Protein AF-0000000082424851 (afdb_homodimer)

Secondary structure (DSSP, 8-state):
-------------HHHHHHHHHHHHHSEEEHHHHHHHHHHTT----HHHHHHHHHHHHHTTSEEEEEEEETTEEEEEEEE---HHHHHHHHHHHHHHHHHHHHHHHHHHH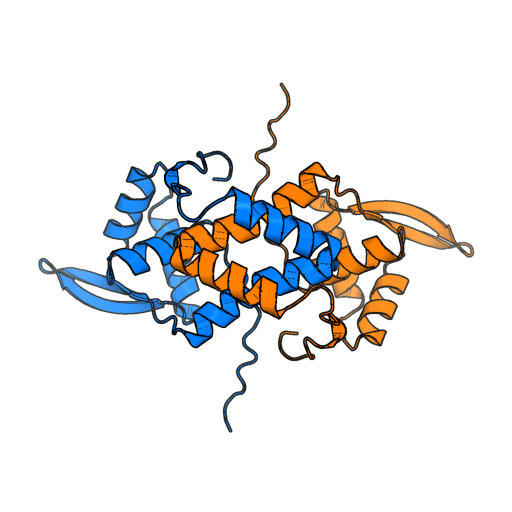HHHHHHH-TT--GGGS-GGG-/-------------HHHHHHHHHHHHHSEEEHHHHHHHHHHTT----HHHHHHHHHHHHHTTSEEEEEEEETTEEEEEEEE---HHHHHHHHHHHHHHHHHHHHHHHHHHHHHHHHHHTTT--GGGS-GGG-

Sequence (262 aa):
MVSTEKRRLLTIGPLEADIIGILGRLKEATANEIWNELNKAGRKTAYTTILTVLSRLYTRGLVAKRQKAMNNAKQYVYKLTITDEMKYDLIRQHIYIIGRMFGSEGLNIMAKLLLDYGPTYNYDDLGDEYMMVSTEKRRLLTIGPLEADIIGILGRLKEATANEIWNELNKAGRKTAYTTILTVLSRLYTRGLVAKRQKAMNNAKQYVYKLTITDEMKYDLIRQHIYIIGRMFGSEGLNIMAKLLLDYGPTYNYDDLGDEYM

Radius of gyration: 20.23 Å; Cα contacts (8 Å, |Δi|>4): 310; chains: 2; bounding box: 37×67×55 Å

Structure (mmCIF, N/CA/C/O backbone):
data_AF-0000000082424851-model_v1
#
loop_
_entity.id
_entity.type
_entity.pdbx_description
1 polymer 'CopY family transcriptional regulator'
#
loop_
_atom_site.group_PDB
_atom_site.id
_atom_site.type_symbol
_atom_site.label_atom_id
_atom_site.label_alt_id
_atom_site.label_comp_id
_atom_site.label_asym_id
_atom_site.label_entity_id
_atom_site.label_seq_id
_atom_site.pdbx_PDB_ins_code
_atom_site.Cartn_x
_atom_site.Cartn_y
_atom_site.Cartn_z
_atom_site.occupancy
_atom_site.B_iso_or_equiv
_atom_site.auth_seq_id
_atom_site.auth_comp_id
_atom_site.auth_asym_id
_atom_site.auth_atom_id
_atom_site.pdbx_PDB_model_num
ATOM 1 N N . MET A 1 1 ? -8.602 -8.164 26.719 1 22.94 1 MET A N 1
ATOM 2 C CA . MET A 1 1 ? -8.953 -8.695 25.406 1 22.94 1 MET A CA 1
ATOM 3 C C . MET A 1 1 ? -8.438 -7.789 24.297 1 22.94 1 MET A C 1
ATOM 5 O O . MET A 1 1 ? -8.969 -6.699 24.078 1 22.94 1 MET A O 1
ATOM 9 N N . VAL A 1 2 ? -7.141 -7.602 24.359 1 27.75 2 VAL A N 1
ATOM 10 C CA . VAL A 1 2 ? -6.391 -6.684 23.5 1 27.75 2 VAL A CA 1
ATOM 11 C C . VAL A 1 2 ? -6.832 -6.859 22.047 1 27.75 2 VAL A C 1
ATOM 13 O O . VAL A 1 2 ? -6.781 -7.965 21.5 1 27.75 2 VAL A O 1
ATOM 16 N N . SER A 1 3 ? -7.863 -6.352 21.656 1 29.58 3 SER A N 1
ATOM 17 C CA . SER A 1 3 ? -8.375 -6.422 20.281 1 29.58 3 SER A CA 1
ATOM 18 C C . SER A 1 3 ? -7.238 -6.449 19.266 1 29.58 3 SER A C 1
ATOM 20 O O . SER A 1 3 ? -6.387 -5.555 19.266 1 29.58 3 SER A O 1
ATOM 22 N N . THR A 1 4 ? -6.566 -7.602 19.391 1 33.94 4 THR A N 1
ATOM 23 C CA . THR A 1 4 ? -5.523 -7.848 18.406 1 33.94 4 THR A CA 1
ATOM 24 C C . THR A 1 4 ? -5.949 -7.324 17.031 1 33.94 4 THR A C 1
ATOM 26 O O . THR A 1 4 ? -6.73 -7.973 16.328 1 33.94 4 THR A O 1
ATOM 29 N N . GLU A 1 5 ? -6.43 -6.129 17.078 1 33.97 5 GLU A N 1
ATOM 30 C CA . GLU A 1 5 ? -6.816 -5.461 15.828 1 33.97 5 GLU A CA 1
ATOM 31 C C . GLU A 1 5 ? -5.844 -5.797 14.703 1 33.97 5 GLU A C 1
ATOM 33 O O . GLU A 1 5 ? -4.637 -5.598 14.836 1 33.97 5 GLU A O 1
ATOM 38 N N . LYS A 1 6 ? -6.141 -6.93 14.188 1 40 6 LYS A N 1
ATOM 39 C CA . LYS A 1 6 ? -5.438 -7.418 13.008 1 40 6 LYS A CA 1
ATOM 40 C C . LYS A 1 6 ? -4.992 -6.262 12.117 1 40 6 LYS A C 1
ATOM 42 O O . LYS A 1 6 ? -5.824 -5.496 11.625 1 40 6 LYS A O 1
ATOM 47 N N . ARG A 1 7 ? -3.975 -5.637 12.523 1 44.09 7 ARG A N 1
ATOM 48 C CA . ARG A 1 7 ? -3.475 -4.48 11.781 1 44.09 7 ARG A CA 1
ATOM 49 C C . ARG A 1 7 ? -3.447 -4.762 10.281 1 44.09 7 ARG A C 1
ATOM 51 O O . ARG A 1 7 ? -2.762 -5.684 9.828 1 44.09 7 ARG A O 1
ATOM 58 N N . ARG A 1 8 ? -4.695 -4.816 9.656 1 51.91 8 ARG A N 1
ATOM 59 C CA . ARG A 1 8 ? -4.824 -4.934 8.211 1 51.91 8 ARG A CA 1
ATOM 60 C C . ARG A 1 8 ? -3.727 -4.152 7.496 1 51.91 8 ARG A C 1
ATOM 62 O O . ARG A 1 8 ? -3.379 -3.043 7.902 1 51.91 8 ARG A O 1
ATOM 69 N N . LEU A 1 9 ? -2.922 -4.883 6.785 1 58.91 9 LEU A N 1
ATOM 70 C CA . LEU A 1 9 ? -1.905 -4.262 5.941 1 58.91 9 LEU A CA 1
ATOM 71 C C . LEU A 1 9 ? -2.453 -3.014 5.258 1 58.91 9 LEU A C 1
ATOM 73 O O . LEU A 1 9 ? -3.498 -3.064 4.605 1 58.91 9 LEU A O 1
ATOM 77 N N . LEU A 1 10 ? -2.068 -1.943 5.809 1 65.06 10 LEU A N 1
ATOM 78 C CA . LEU A 1 10 ? -2.51 -0.683 5.223 1 65.06 10 LEU A CA 1
ATOM 79 C C . LEU A 1 10 ? -1.761 -0.394 3.924 1 65.06 10 LEU A C 1
ATOM 81 O O . LEU A 1 10 ? -0.532 -0.482 3.881 1 65.06 10 LEU A O 1
ATOM 85 N N . THR A 1 11 ? -2.557 -0.494 2.898 1 78.25 11 THR A N 1
ATOM 86 C CA . THR A 1 11 ? -1.976 -0.039 1.64 1 78.25 11 THR A CA 1
ATOM 87 C C . THR A 1 11 ? -2.055 1.48 1.525 1 78.25 11 THR A C 1
ATOM 89 O O . THR A 1 11 ? -3.146 2.053 1.534 1 78.25 11 THR A O 1
ATOM 92 N N . ILE A 1 12 ? -0.918 2.129 1.556 1 89.19 12 ILE A N 1
ATOM 93 C CA . ILE A 1 12 ? -0.825 3.582 1.487 1 89.19 12 ILE A CA 1
ATOM 94 C C . ILE A 1 12 ? -0.498 4.012 0.059 1 89.19 12 ILE A C 1
ATOM 96 O O . ILE A 1 12 ? 0.503 3.574 -0.514 1 89.19 12 ILE A O 1
ATOM 100 N N . GLY A 1 13 ? -1.376 4.84 -0.502 1 89.38 13 GLY A N 1
ATOM 101 C CA . GLY A 1 13 ? -1.124 5.359 -1.837 1 89.38 13 GLY A CA 1
ATOM 102 C C . GLY A 1 13 ? -0.268 6.613 -1.837 1 89.38 13 GLY A C 1
ATOM 103 O O . GLY A 1 13 ? 0.047 7.156 -0.776 1 89.38 13 GLY A O 1
ATOM 104 N N . PRO A 1 14 ? 0.098 7.105 -3 1 89.38 14 PRO A N 1
ATOM 105 C CA . PRO A 1 14 ? 1.018 8.234 -3.119 1 89.38 14 PRO A CA 1
ATOM 106 C C . PRO A 1 14 ? 0.474 9.508 -2.469 1 89.38 14 PRO A C 1
ATOM 108 O O . PRO A 1 14 ? 1.203 10.203 -1.757 1 89.38 14 PRO A O 1
ATOM 111 N N . LEU A 1 15 ? -0.757 9.781 -2.67 1 92.19 15 LEU A N 1
ATOM 112 C CA . LEU A 1 15 ? -1.339 10.992 -2.109 1 92.19 15 LEU A CA 1
ATOM 113 C C . LEU A 1 15 ? -1.424 10.906 -0.59 1 92.19 15 LEU A C 1
ATOM 115 O O . LEU A 1 15 ? -1.144 11.883 0.11 1 92.19 15 LEU A O 1
ATOM 119 N N . GLU A 1 16 ? -1.87 9.719 -0.109 1 94.81 16 GLU A N 1
ATOM 120 C CA . GLU A 1 16 ? -1.867 9.5 1.335 1 94.81 16 GLU A CA 1
ATOM 121 C C . GLU A 1 16 ? -0.469 9.695 1.918 1 94.81 16 GLU A C 1
ATOM 123 O O . GLU A 1 16 ? -0.309 10.312 2.973 1 94.81 16 GLU A O 1
ATOM 128 N N . ALA A 1 17 ? 0.484 9.156 1.175 1 94.56 17 ALA A N 1
ATOM 129 C CA . ALA A 1 17 ? 1.871 9.281 1.617 1 94.56 17 ALA A CA 1
ATOM 130 C C . ALA A 1 17 ? 2.305 10.742 1.674 1 94.56 17 ALA A C 1
ATOM 132 O O . ALA A 1 17 ? 2.959 11.164 2.631 1 94.56 17 ALA A O 1
ATOM 133 N N . ASP A 1 18 ? 1.913 11.5 0.694 1 94.81 18 ASP A N 1
ATOM 134 C CA . ASP A 1 18 ? 2.232 12.922 0.655 1 94.81 18 ASP A CA 1
ATOM 135 C C . ASP A 1 18 ? 1.609 13.656 1.841 1 94.81 18 ASP A C 1
ATOM 137 O O . ASP A 1 18 ? 2.264 14.484 2.477 1 94.81 18 ASP A O 1
ATOM 141 N N . ILE A 1 19 ? 0.427 13.312 2.072 1 97.06 19 ILE A N 1
ATOM 142 C CA . ILE A 1 19 ? -0.297 13.984 3.145 1 97.06 19 ILE A CA 1
ATOM 143 C C . ILE A 1 19 ? 0.321 13.617 4.492 1 97.06 19 ILE A C 1
ATOM 145 O O . ILE A 1 19 ? 0.484 14.477 5.359 1 97.06 19 ILE A O 1
ATOM 149 N N . ILE A 1 20 ? 0.692 12.438 4.652 1 97.25 20 ILE A N 1
ATOM 150 C CA . ILE A 1 20 ? 1.361 11.992 5.871 1 97.25 20 ILE A CA 1
ATOM 151 C C . ILE A 1 20 ? 2.688 12.734 6.027 1 97.25 20 ILE A C 1
ATOM 153 O O . ILE A 1 20 ? 3.002 13.227 7.113 1 97.25 20 ILE A O 1
ATOM 157 N N . GLY A 1 21 ? 3.414 12.844 4.965 1 96.94 21 GLY A N 1
ATOM 158 C CA . GLY A 1 21 ? 4.668 13.578 5.012 1 96.94 21 GLY A CA 1
ATOM 159 C C . GLY A 1 21 ? 4.496 15.039 5.387 1 96.94 21 GLY A C 1
ATOM 160 O O . GLY A 1 21 ? 5.254 15.57 6.199 1 96.94 21 GLY A O 1
ATOM 161 N N . ILE A 1 22 ? 3.521 15.633 4.82 1 97.5 22 ILE A N 1
ATOM 162 C CA . ILE A 1 22 ? 3.248 17.047 5.086 1 97.5 22 ILE A CA 1
ATOM 163 C C . ILE A 1 22 ? 2.873 17.219 6.555 1 97.5 22 ILE A C 1
ATOM 165 O O . ILE A 1 22 ? 3.387 18.125 7.223 1 97.5 22 ILE A O 1
ATOM 169 N N . LEU A 1 23 ? 1.994 16.391 7.055 1 98.12 23 LEU A N 1
ATOM 170 C CA . LEU A 1 23 ? 1.577 16.484 8.445 1 98.12 23 LEU A CA 1
ATOM 171 C C . LEU A 1 23 ? 2.748 16.203 9.383 1 98.12 23 LEU A C 1
ATOM 173 O O . LEU A 1 23 ? 2.826 16.781 10.477 1 98.12 23 LEU A O 1
ATOM 177 N N . GLY A 1 24 ? 3.604 15.312 8.953 1 96.75 24 GLY A N 1
ATOM 178 C CA . GLY A 1 24 ? 4.805 15.062 9.734 1 96.75 24 GLY A CA 1
ATOM 179 C C . GLY A 1 24 ? 5.691 16.281 9.875 1 96.75 24 GLY A C 1
ATOM 180 O O . GLY A 1 24 ? 6.258 16.531 10.938 1 96.75 24 GLY A O 1
ATOM 181 N N . ARG A 1 25 ? 5.77 17.078 8.844 1 95.62 25 ARG A N 1
ATOM 182 C CA . ARG A 1 25 ? 6.621 18.266 8.812 1 95.62 25 ARG A CA 1
ATOM 183 C C . ARG A 1 25 ? 5.949 19.438 9.523 1 95.62 25 ARG A C 1
ATOM 185 O O . ARG A 1 25 ? 6.594 20.141 10.305 1 95.62 25 ARG A O 1
ATOM 192 N N . LEU A 1 26 ? 4.621 19.547 9.375 1 96.56 26 LEU A N 1
ATOM 193 C CA . LEU A 1 26 ? 3.902 20.703 9.898 1 96.56 26 LEU A CA 1
ATOM 194 C C . LEU A 1 26 ? 3.375 20.422 11.297 1 96.56 26 LEU A C 1
ATOM 196 O O . LEU A 1 26 ? 2.971 21.344 12.008 1 96.56 26 LEU A O 1
ATOM 200 N N . LYS A 1 27 ? 3.35 19.203 11.719 1 95.88 27 LYS A N 1
ATOM 201 C CA . LYS A 1 27 ? 2.838 18.766 13.008 1 95.88 27 LYS A CA 1
ATOM 202 C C . LYS A 1 27 ? 1.314 18.812 13.039 1 95.88 27 LYS A C 1
ATOM 204 O O . LYS A 1 27 ? 0.664 17.812 13.375 1 95.88 27 LYS A O 1
ATOM 209 N N . GLU A 1 28 ? 0.713 19.922 12.711 1 96.38 28 GLU A N 1
ATOM 210 C CA . GLU A 1 28 ? -0.725 20.109 12.531 1 96.38 28 GLU A CA 1
ATOM 211 C C . GLU A 1 28 ? -1.021 21.031 11.352 1 96.38 28 GLU A C 1
ATOM 213 O O . GLU A 1 28 ? -0.267 21.969 11.078 1 96.38 28 GLU A O 1
ATOM 218 N N . ALA A 1 29 ? -2.115 20.719 10.68 1 97.38 29 ALA A N 1
ATOM 219 C CA . ALA A 1 29 ? -2.439 21.516 9.508 1 97.38 29 ALA A CA 1
ATOM 220 C C . ALA A 1 29 ? -3.918 21.391 9.148 1 97.38 29 ALA A C 1
ATOM 222 O O . ALA A 1 29 ? -4.543 20.359 9.406 1 97.38 29 ALA A O 1
ATOM 223 N N . THR A 1 30 ? -4.438 22.438 8.555 1 96.62 30 THR A N 1
ATOM 224 C CA . THR A 1 30 ? -5.773 22.391 7.969 1 96.62 30 THR A CA 1
ATOM 225 C C . THR A 1 30 ? -5.734 21.766 6.578 1 96.62 30 THR A C 1
ATOM 227 O O . THR A 1 30 ? -4.66 21.609 5.992 1 96.62 30 THR A O 1
ATOM 230 N N . ALA A 1 31 ? -6.945 21.375 6.117 1 96.75 31 ALA A N 1
ATOM 231 C CA . ALA A 1 31 ? -7.031 20.859 4.754 1 96.75 31 ALA A CA 1
ATOM 232 C C . ALA A 1 31 ? -6.477 21.859 3.748 1 96.75 31 ALA A C 1
ATOM 234 O O 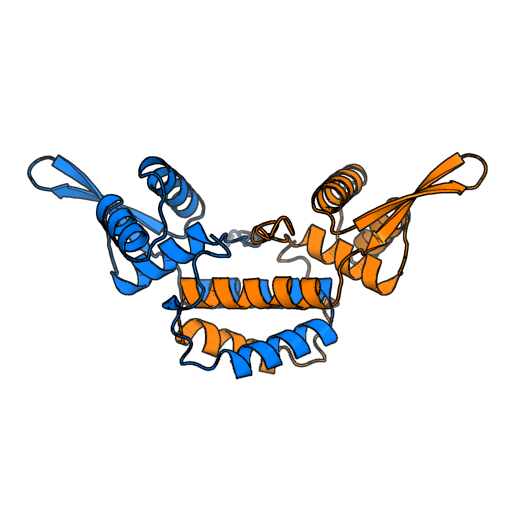. ALA A 1 31 ? -5.801 21.469 2.787 1 96.75 31 ALA A O 1
ATOM 235 N N . ASN A 1 32 ? -6.652 23.125 3.992 1 95.75 32 ASN A N 1
ATOM 236 C CA . ASN A 1 32 ? -6.18 24.188 3.096 1 95.75 32 ASN A CA 1
ATOM 237 C C . ASN A 1 32 ? -4.656 24.266 3.086 1 95.75 32 ASN A C 1
ATOM 239 O O . ASN A 1 32 ? -4.047 24.453 2.031 1 95.75 32 ASN A O 1
ATOM 243 N N . GLU A 1 33 ? -4.105 24.188 4.227 1 96.56 33 GLU A N 1
ATOM 244 C CA . GLU A 1 33 ? -2.65 24.203 4.32 1 96.56 33 GLU A CA 1
ATOM 245 C C . GLU A 1 33 ? -2.031 23.016 3.596 1 96.56 33 GLU A C 1
ATOM 247 O O . GLU A 1 33 ? -1.026 23.156 2.896 1 96.56 33 GLU A O 1
ATOM 252 N N . ILE A 1 34 ? -2.635 21.844 3.754 1 97.81 34 ILE A N 1
ATOM 253 C CA . ILE A 1 34 ? -2.158 20.625 3.094 1 97.81 34 ILE A CA 1
ATOM 254 C C . ILE A 1 34 ? -2.293 20.781 1.58 1 97.81 34 ILE A C 1
ATOM 256 O O . ILE A 1 34 ? -1.37 20.453 0.833 1 97.81 34 ILE A O 1
ATOM 260 N N . TRP A 1 35 ? -3.416 21.297 1.178 1 96.88 35 TRP A N 1
ATOM 261 C CA . TRP A 1 35 ? -3.693 21.531 -0.236 1 96.88 35 TRP A CA 1
ATOM 262 C C . TRP A 1 35 ? -2.67 22.484 -0.843 1 96.88 35 TRP A C 1
ATOM 264 O O . TRP A 1 35 ? -2.143 22.219 -1.928 1 96.88 35 TRP A O 1
ATOM 274 N N . ASN A 1 36 ? -2.365 23.562 -0.154 1 96.56 36 ASN A N 1
ATOM 275 C CA . ASN A 1 36 ? -1.383 24.547 -0.602 1 96.56 36 ASN A CA 1
ATOM 276 C C . ASN A 1 36 ? 0.007 23.922 -0.727 1 96.56 36 ASN A C 1
ATOM 278 O O . ASN A 1 36 ? 0.733 24.203 -1.681 1 96.56 36 ASN A O 1
ATOM 282 N N . GLU A 1 37 ? 0.413 23.156 0.285 1 96.38 37 GLU A N 1
ATOM 283 C CA . GLU A 1 37 ? 1.713 22.484 0.258 1 96.38 37 GLU A CA 1
ATOM 284 C C . GLU A 1 37 ? 1.832 21.562 -0.946 1 96.38 37 GLU A C 1
ATOM 286 O O . GLU A 1 37 ? 2.889 21.484 -1.577 1 96.38 37 GLU A O 1
ATOM 291 N N . LEU A 1 38 ? 0.77 20.797 -1.289 1 95.31 38 LEU A N 1
ATOM 292 C CA . LEU A 1 38 ? 0.761 19.875 -2.422 1 95.31 38 LEU A CA 1
ATOM 293 C C . LEU A 1 38 ? 0.874 20.641 -3.74 1 95.31 38 LEU A C 1
ATOM 295 O O . LEU A 1 38 ? 1.631 20.234 -4.629 1 95.31 38 LEU A O 1
ATOM 299 N N . ASN A 1 39 ? 0.176 21.734 -3.791 1 92.75 39 ASN A N 1
ATOM 300 C CA . ASN A 1 39 ? 0.194 22.547 -5.008 1 92.75 39 ASN A CA 1
ATOM 301 C C . ASN A 1 39 ? 1.562 23.188 -5.234 1 92.75 39 ASN A C 1
ATOM 303 O O . ASN A 1 39 ? 2.029 23.266 -6.371 1 92.75 39 ASN A O 1
ATOM 307 N N . LYS A 1 40 ? 2.137 23.688 -4.188 1 93.31 40 LYS A N 1
ATOM 308 C CA . LYS A 1 40 ? 3.471 24.266 -4.27 1 93.31 40 LYS A CA 1
ATOM 309 C C . LYS A 1 40 ? 4.488 23.25 -4.777 1 93.31 40 LYS A C 1
ATOM 311 O O . LYS A 1 40 ? 5.445 23.609 -5.465 1 93.31 40 LYS A O 1
ATOM 316 N N . ALA A 1 41 ? 4.219 22.047 -4.438 1 89.56 41 ALA A N 1
ATOM 317 C CA . ALA A 1 41 ? 5.121 20.969 -4.844 1 89.56 41 ALA A CA 1
ATOM 318 C C . ALA A 1 41 ? 4.785 20.469 -6.246 1 89.56 41 ALA A C 1
ATOM 320 O O . ALA A 1 41 ? 5.395 19.516 -6.734 1 89.56 41 ALA A O 1
ATOM 321 N N . GLY A 1 42 ? 3.766 21.047 -6.859 1 89.31 42 GLY A N 1
ATOM 322 C CA . GLY A 1 42 ? 3.408 20.688 -8.219 1 89.31 42 GLY A CA 1
ATOM 323 C C . GLY A 1 42 ? 2.42 19.547 -8.305 1 89.31 42 GLY A C 1
ATOM 324 O O . GLY A 1 42 ? 2.205 18.984 -9.375 1 89.31 42 GLY A O 1
ATOM 325 N N . ARG A 1 43 ? 1.887 19.141 -7.141 1 87.25 43 ARG A N 1
ATOM 326 C CA . ARG A 1 43 ? 0.858 18.094 -7.105 1 87.25 43 ARG A CA 1
ATOM 327 C C . ARG A 1 43 ? -0.538 18.719 -7.129 1 87.25 43 ARG A C 1
ATOM 329 O O . ARG A 1 43 ? -1.172 18.859 -6.082 1 87.25 43 ARG A O 1
ATOM 336 N N . LYS A 1 44 ? -1.024 18.875 -8.258 1 89.25 44 LYS A N 1
ATOM 337 C CA . LYS A 1 44 ? -2.334 19.5 -8.406 1 89.25 44 LYS A CA 1
ATOM 338 C C . LYS A 1 44 ? -3.453 18.547 -8.016 1 89.25 44 LYS A C 1
ATOM 340 O O . LYS A 1 44 ? -3.652 17.516 -8.672 1 89.25 44 LYS A O 1
ATOM 345 N N . THR A 1 45 ? -4.105 18.75 -6.992 1 92.5 45 THR A N 1
ATOM 346 C CA . THR A 1 45 ? -5.18 17.938 -6.445 1 92.5 45 THR A CA 1
ATOM 347 C C . THR A 1 45 ? -6.379 18.797 -6.062 1 92.5 45 THR A C 1
ATOM 349 O O . THR A 1 45 ? -6.215 19.891 -5.531 1 92.5 45 THR A O 1
ATOM 352 N N . ALA A 1 46 ? -7.48 18.344 -6.367 1 95.75 46 ALA A N 1
ATOM 353 C CA . ALA A 1 46 ? -8.688 19.047 -5.957 1 95.75 46 ALA A CA 1
ATOM 354 C C . ALA A 1 46 ? -8.789 19.125 -4.438 1 95.75 46 ALA A C 1
ATOM 356 O O . ALA A 1 46 ? -8.461 18.156 -3.74 1 95.75 46 ALA A O 1
ATOM 357 N N . TYR A 1 47 ? -9.273 20.234 -4.035 1 95 47 TYR A N 1
ATOM 358 C CA . TYR A 1 47 ? -9.445 20.422 -2.598 1 95 47 TYR A CA 1
ATOM 359 C C . TYR A 1 47 ? -10.344 19.328 -2.016 1 95 47 TYR A C 1
ATOM 361 O O . TYR A 1 47 ? -10.055 18.781 -0.945 1 95 47 TYR A O 1
ATOM 369 N N . THR A 1 48 ? -11.367 18.984 -2.625 1 95.69 48 THR A N 1
ATOM 370 C CA . THR A 1 48 ? -12.297 17.969 -2.16 1 95.69 48 THR A CA 1
ATOM 371 C C . THR A 1 48 ? -11.602 16.609 -2.053 1 95.69 48 THR A C 1
ATOM 373 O O . THR A 1 48 ? -11.938 15.797 -1.181 1 95.69 48 THR A O 1
ATOM 376 N N . THR A 1 49 ? -10.648 16.281 -2.906 1 95.5 49 THR A N 1
ATOM 377 C CA . THR A 1 49 ? -9.844 15.062 -2.859 1 95.5 49 THR A CA 1
ATOM 378 C C . THR A 1 49 ? -9.047 14.992 -1.558 1 95.5 49 THR A C 1
ATOM 380 O O . THR A 1 49 ? -8.945 13.922 -0.947 1 95.5 49 THR A O 1
ATOM 383 N N . ILE A 1 50 ? -8.523 16.172 -1.239 1 96.94 50 ILE A N 1
ATOM 384 C CA . ILE A 1 50 ? -7.766 16.234 0.003 1 96.94 50 ILE A CA 1
ATOM 385 C C . ILE A 1 50 ? -8.672 15.891 1.183 1 96.94 50 ILE A C 1
ATOM 387 O O . ILE A 1 50 ? -8.297 15.109 2.059 1 96.94 50 ILE A O 1
ATOM 391 N N . LEU A 1 51 ? -9.836 16.406 1.135 1 96.81 51 LEU A N 1
ATOM 392 C CA . LEU A 1 51 ? -10.789 16.141 2.209 1 96.81 51 LEU A CA 1
ATOM 393 C C . LEU A 1 51 ? -11.148 14.664 2.27 1 96.81 51 LEU A C 1
ATOM 395 O O . LEU A 1 51 ? -11.234 14.086 3.355 1 96.81 51 LEU A O 1
ATOM 399 N N . THR A 1 52 ? -11.328 14.133 1.19 1 96.88 52 THR A N 1
ATOM 400 C CA . THR A 1 52 ? -11.664 12.711 1.091 1 96.88 52 THR A CA 1
ATOM 401 C C . THR A 1 52 ? -10.531 11.852 1.631 1 96.88 52 THR A C 1
ATOM 403 O O . THR A 1 52 ? -10.773 10.883 2.354 1 96.88 52 THR A O 1
ATOM 406 N N . VAL A 1 53 ? -9.328 12.148 1.279 1 97.31 53 VAL A N 1
ATOM 407 C CA . VAL A 1 53 ? -8.172 11.367 1.712 1 97.31 53 VAL A CA 1
ATOM 408 C C . VAL A 1 53 ? -7.973 11.539 3.217 1 97.31 53 VAL A C 1
ATOM 410 O O . VAL A 1 53 ? -7.66 10.57 3.918 1 97.31 53 VAL A O 1
ATOM 413 N N . LEU A 1 54 ? -8.156 12.742 3.678 1 98 54 LEU A N 1
ATOM 414 C CA . LEU A 1 54 ? -8.055 12.984 5.113 1 98 54 LEU A CA 1
ATOM 415 C C . LEU A 1 54 ? -9.109 12.18 5.875 1 98 54 LEU A C 1
ATOM 417 O O . LEU A 1 54 ? -8.812 11.625 6.934 1 98 54 LEU A O 1
ATOM 421 N N . SER A 1 55 ? -10.258 12.195 5.395 1 97.5 55 SER A N 1
ATOM 422 C CA . SER A 1 55 ? -11.328 11.414 6.012 1 97.5 55 SER A CA 1
ATOM 423 C C . SER A 1 55 ? -10.977 9.93 6.043 1 97.5 55 SER A C 1
ATOM 425 O O . SER A 1 55 ? -11.25 9.242 7.035 1 97.5 55 SER A O 1
ATOM 427 N N . ARG A 1 56 ? -10.414 9.43 4.996 1 96.62 56 ARG A N 1
ATOM 428 C CA . ARG A 1 56 ? -9.992 8.031 4.938 1 96.62 56 ARG A CA 1
ATOM 429 C C . ARG A 1 56 ? -8.883 7.758 5.945 1 96.62 56 ARG A C 1
ATOM 431 O O . ARG A 1 56 ? -8.898 6.734 6.637 1 96.62 56 ARG A O 1
ATOM 438 N N . LEU A 1 57 ? -7.961 8.602 6.02 1 97.31 57 LEU A N 1
ATOM 439 C CA . LEU A 1 57 ? -6.863 8.438 6.969 1 97.31 57 LEU A CA 1
ATOM 440 C C . LEU A 1 57 ? -7.379 8.477 8.406 1 97.31 57 LEU A C 1
ATOM 442 O O . LEU A 1 57 ? -6.902 7.727 9.258 1 97.31 57 LEU A O 1
ATOM 446 N N . TYR A 1 58 ? -8.32 9.398 8.609 1 97.31 58 TYR A N 1
ATOM 447 C CA . TYR A 1 58 ? -8.953 9.484 9.922 1 97.31 58 TYR A CA 1
ATOM 448 C C . TYR A 1 58 ? -9.672 8.188 10.273 1 97.31 58 TYR A C 1
ATOM 450 O O . TYR A 1 58 ? -9.523 7.664 11.383 1 97.31 58 TYR A O 1
ATOM 458 N N . THR A 1 59 ? -10.414 7.645 9.359 1 95.88 59 THR A N 1
ATOM 459 C CA . THR A 1 59 ? -11.141 6.398 9.562 1 95.88 59 THR A CA 1
ATOM 460 C C . THR A 1 59 ? -10.18 5.246 9.844 1 95.88 59 THR A C 1
ATOM 462 O O . THR A 1 59 ? -10.492 4.34 10.617 1 95.88 59 THR A O 1
ATOM 465 N N . ARG A 1 60 ? -8.984 5.336 9.266 1 93.69 60 ARG A N 1
ATOM 466 C CA . ARG A 1 60 ? -7.992 4.281 9.43 1 93.69 60 ARG A CA 1
ATOM 467 C C . ARG A 1 60 ? -7.16 4.504 10.688 1 93.69 60 ARG A C 1
ATOM 469 O O . ARG A 1 60 ? -6.277 3.701 11.008 1 93.69 60 ARG A O 1
ATOM 476 N N . GLY A 1 61 ? -7.371 5.586 11.32 1 95 61 GLY A N 1
ATOM 477 C CA . GLY A 1 61 ? -6.699 5.859 12.578 1 95 61 GLY A CA 1
ATOM 478 C C . GLY A 1 61 ? -5.301 6.422 12.406 1 95 61 GLY A C 1
ATOM 479 O O . GLY A 1 61 ? -4.484 6.375 13.328 1 95 61 GLY A O 1
ATOM 480 N N . LEU A 1 62 ? -4.977 6.973 11.273 1 96.94 62 LEU A N 1
ATOM 481 C CA . LEU A 1 62 ? -3.631 7.465 11 1 96.94 62 LEU A CA 1
ATOM 482 C C . LEU A 1 62 ? -3.535 8.961 11.25 1 96.94 62 LEU A C 1
ATOM 484 O O . LEU A 1 62 ? -2.436 9.516 11.352 1 96.94 62 LEU A O 1
ATOM 488 N N . VAL A 1 63 ? -4.766 9.648 11.273 1 97.75 63 VAL A N 1
ATOM 489 C CA . VAL A 1 63 ? -4.816 11.07 11.578 1 97.75 63 VAL A CA 1
ATOM 490 C C . VAL A 1 63 ? -5.949 11.344 12.57 1 97.75 63 VAL A C 1
ATOM 492 O O . VAL A 1 63 ? -6.941 10.617 12.602 1 97.75 63 VAL A O 1
ATOM 495 N N . ALA A 1 64 ? -5.734 12.312 13.391 1 98.06 64 ALA A N 1
ATOM 496 C CA . ALA A 1 64 ? -6.781 12.875 14.242 1 98.06 64 ALA A CA 1
ATOM 497 C C . ALA A 1 64 ? -7.223 14.25 13.734 1 98.06 64 ALA A C 1
ATOM 499 O O . ALA A 1 64 ? -6.492 14.906 12.984 1 98.06 64 ALA A O 1
ATOM 500 N N . LYS A 1 65 ? -8.43 14.586 14.031 1 96.25 65 LYS A N 1
ATOM 501 C CA . LYS A 1 65 ? -8.922 15.914 13.68 1 96.25 65 LYS A CA 1
ATOM 502 C C . LYS A 1 65 ? -9.602 16.578 14.867 1 96.25 65 LYS A C 1
ATOM 504 O O . LYS A 1 65 ? -10.234 15.906 15.695 1 96.25 65 LYS A O 1
ATOM 509 N N . ARG A 1 66 ? -9.445 17.812 15.031 1 94.69 66 ARG A N 1
ATOM 510 C CA . ARG A 1 66 ? -10.109 18.641 16.047 1 94.69 66 ARG A CA 1
ATOM 511 C C . ARG A 1 66 ? -10.617 19.938 15.438 1 94.69 66 ARG A C 1
ATOM 513 O O . ARG A 1 66 ? -10.047 20.438 14.469 1 94.69 66 ARG A O 1
ATOM 520 N N . GLN A 1 67 ? -11.734 20.328 16 1 92.44 67 GLN A N 1
ATOM 521 C CA . GLN A 1 67 ? -12.289 21.609 15.562 1 92.44 67 GLN A CA 1
ATOM 522 C C . GLN A 1 67 ? -11.547 22.781 16.203 1 92.44 67 GLN A C 1
ATOM 524 O O . GLN A 1 67 ? -11.25 22.75 17.406 1 92.44 67 GLN A O 1
ATOM 529 N N . LYS A 1 68 ? -11.141 23.641 15.375 1 83.94 68 LYS A N 1
ATOM 530 C CA . LYS A 1 68 ? -10.5 24.844 15.883 1 83.94 68 LYS A CA 1
ATOM 531 C C . LYS A 1 68 ? -11.234 26.094 15.422 1 83.94 68 LYS A C 1
ATOM 533 O O . LYS A 1 68 ? -11.617 26.203 14.25 1 83.94 68 LYS A O 1
ATOM 538 N N . ALA A 1 69 ? -11.57 26.875 16.375 1 80.06 69 ALA A N 1
ATOM 539 C CA . ALA A 1 69 ? -12.211 28.141 16.047 1 80.06 69 ALA A CA 1
ATOM 540 C C . ALA A 1 69 ? -11.211 29.094 15.398 1 80.06 69 ALA A C 1
ATOM 542 O O . ALA A 1 69 ? -10.133 29.344 15.945 1 80.06 69 ALA A O 1
ATOM 543 N N . MET A 1 70 ? -11.43 29.25 14.156 1 69.81 70 MET A N 1
ATOM 544 C CA . MET A 1 70 ? -10.586 30.234 13.484 1 69.81 70 MET A CA 1
ATOM 545 C C . MET A 1 70 ? -11.43 31.312 12.836 1 69.81 70 MET A C 1
ATOM 547 O O . MET A 1 70 ? -12.32 31.031 12.031 1 69.81 70 MET A O 1
ATOM 551 N N . ASN A 1 71 ? -10.922 32.531 12.938 1 68.62 71 ASN A N 1
ATOM 552 C CA . ASN A 1 71 ? -11.547 33.719 12.391 1 68.62 71 ASN A CA 1
ATOM 553 C C . ASN A 1 71 ? -13.07 33.594 12.383 1 68.62 71 ASN A C 1
ATOM 555 O O . ASN A 1 71 ? -13.711 33.906 11.367 1 68.62 71 ASN A O 1
ATOM 559 N N . ASN A 1 72 ? -13.531 33.125 13.391 1 70.69 72 ASN A N 1
ATOM 560 C CA . ASN A 1 72 ? -14.977 33.062 13.57 1 70.69 72 ASN A CA 1
ATOM 561 C C . ASN A 1 72 ? -15.578 31.875 12.797 1 70.69 72 ASN A C 1
ATOM 563 O O . ASN A 1 72 ? -16.766 31.891 12.477 1 70.69 72 ASN A O 1
ATOM 567 N N . ALA A 1 73 ? -14.789 31.25 12.25 1 77.62 73 ALA A N 1
ATOM 568 C CA . ALA A 1 73 ? -15.25 30.031 11.594 1 77.62 73 ALA A CA 1
ATOM 569 C C . ALA A 1 73 ? -14.578 28.797 12.203 1 77.62 73 ALA A C 1
ATOM 571 O O . ALA A 1 73 ? -13.523 28.906 12.828 1 77.62 73 ALA A O 1
ATOM 572 N N . LYS A 1 74 ? -15.328 27.812 12.188 1 85 74 LYS A N 1
ATOM 573 C CA . LYS A 1 74 ? -14.805 26.531 12.664 1 85 74 LYS A CA 1
ATOM 574 C C . LYS A 1 74 ? -14.109 25.766 11.547 1 85 74 LYS A C 1
ATOM 576 O O . LYS A 1 74 ? -14.617 25.688 10.43 1 85 74 LYS A O 1
ATOM 581 N N . GLN A 1 75 ? -12.875 25.516 11.789 1 89.25 75 GLN A N 1
ATOM 582 C CA . GLN A 1 75 ? -12.125 24.703 10.836 1 89.25 75 GLN A CA 1
ATOM 583 C C . GLN A 1 75 ? -11.531 23.469 11.508 1 89.25 75 GLN A C 1
ATOM 585 O O . GLN A 1 75 ? -11.32 23.469 12.727 1 89.25 75 GLN A O 1
ATOM 590 N N . TYR A 1 76 ? -11.352 22.453 10.711 1 94.5 76 TYR A N 1
ATOM 591 C CA . TYR A 1 76 ? -10.711 21.25 11.242 1 94.5 76 TYR A CA 1
ATOM 592 C C . TYR A 1 76 ? -9.195 21.328 11.086 1 94.5 76 TYR A C 1
ATOM 594 O O . TYR A 1 76 ? -8.695 21.797 10.062 1 94.5 76 TYR A O 1
ATOM 602 N N . VAL A 1 77 ? -8.547 20.969 12.133 1 96.69 77 VAL A N 1
ATOM 603 C CA . VAL A 1 77 ? -7.094 20.812 12.133 1 96.69 77 VAL A CA 1
ATOM 604 C C . VAL A 1 77 ? -6.723 19.344 12.297 1 96.69 77 VAL A C 1
ATOM 606 O O . VAL A 1 77 ? -7.32 18.625 13.109 1 96.69 77 VAL A O 1
ATOM 609 N N . TYR A 1 78 ? -5.746 18.891 11.531 1 98.19 78 TYR A N 1
ATOM 610 C CA . TYR A 1 78 ? -5.363 17.484 11.484 1 98.19 78 TYR A CA 1
ATOM 611 C C . TYR A 1 78 ? -3.955 17.281 12.031 1 98.19 78 TYR A C 1
ATOM 613 O O . TYR A 1 78 ? -3.078 18.125 11.82 1 98.19 78 TYR A O 1
ATOM 621 N N . LYS A 1 79 ? -3.721 16.188 12.648 1 98.19 79 LYS A N 1
ATOM 622 C CA . LYS A 1 79 ? -2.4 15.789 13.117 1 98.19 79 LYS A CA 1
ATOM 623 C C . LYS A 1 79 ? -2.207 14.281 12.977 1 98.19 79 LYS A C 1
ATOM 625 O O . LYS A 1 79 ? -3.176 13.516 13.023 1 98.19 79 LYS A O 1
ATOM 630 N N . LEU A 1 80 ? -0.988 13.867 12.859 1 97.81 80 LEU A N 1
ATOM 631 C CA . LEU A 1 80 ? -0.702 12.445 12.742 1 97.81 80 LEU A CA 1
ATOM 632 C C . LEU A 1 80 ? -0.938 11.734 14.07 1 97.81 80 LEU A C 1
ATOM 634 O O . LEU A 1 80 ? -0.667 12.289 15.133 1 97.81 80 LEU A O 1
ATOM 638 N N . THR A 1 81 ? -1.374 10.516 13.953 1 97.5 81 THR A N 1
ATOM 639 C CA . THR A 1 81 ? -1.486 9.656 15.125 1 97.5 81 THR A CA 1
ATOM 640 C C . THR A 1 81 ? -0.628 8.406 14.961 1 97.5 81 THR A C 1
ATOM 642 O O . THR A 1 81 ? -0.782 7.434 15.711 1 97.5 81 THR A O 1
ATOM 645 N N . ILE A 1 82 ? 0.25 8.43 14.055 1 96.69 82 ILE A N 1
ATOM 646 C CA . ILE A 1 82 ? 1.139 7.305 13.781 1 96.69 82 ILE A CA 1
ATOM 647 C C . ILE A 1 82 ? 2.223 7.23 14.859 1 96.69 82 ILE A C 1
ATOM 649 O O . ILE A 1 82 ? 3.064 8.125 14.961 1 96.69 82 ILE A O 1
ATOM 653 N N . THR A 1 83 ? 2.256 6.219 15.57 1 95.5 83 THR A N 1
ATOM 654 C CA . THR A 1 83 ? 3.279 5.984 16.578 1 95.5 83 THR A CA 1
ATOM 655 C C . THR A 1 83 ? 4.551 5.426 15.945 1 95.5 83 THR A C 1
ATOM 657 O O . THR A 1 83 ? 4.547 5.055 14.773 1 95.5 83 THR A O 1
ATOM 660 N N . ASP A 1 84 ? 5.582 5.352 16.719 1 94.56 84 ASP A N 1
ATOM 661 C CA . ASP A 1 84 ? 6.816 4.754 16.219 1 94.56 84 ASP A CA 1
ATOM 662 C C . ASP A 1 84 ? 6.605 3.295 15.836 1 94.56 84 ASP A C 1
ATOM 664 O O . ASP A 1 84 ? 7.125 2.836 14.812 1 94.56 84 ASP A O 1
ATOM 668 N N . GLU A 1 85 ? 5.848 2.609 16.625 1 93.56 85 GLU A N 1
ATOM 669 C CA . GLU A 1 85 ? 5.547 1.211 16.344 1 93.56 85 GLU A CA 1
ATOM 670 C C . GLU A 1 85 ? 4.793 1.073 15.016 1 93.56 85 GLU A C 1
ATOM 672 O O . GLU A 1 85 ? 5.094 0.189 14.211 1 93.56 85 GLU A O 1
ATOM 677 N N . MET A 1 86 ? 3.834 1.967 14.781 1 92.62 86 MET A N 1
ATOM 678 C CA . MET A 1 86 ? 3.055 1.948 13.547 1 92.62 86 MET A CA 1
ATOM 679 C C . MET A 1 86 ? 3.934 2.275 12.344 1 92.62 86 MET A C 1
ATOM 681 O O . MET A 1 86 ? 3.768 1.693 11.273 1 92.62 86 MET A O 1
ATOM 685 N N . LYS A 1 87 ? 4.754 3.23 12.562 1 95.06 87 LYS A N 1
ATOM 686 C CA . LYS A 1 87 ? 5.707 3.602 11.523 1 95.06 87 LYS A CA 1
ATOM 687 C C . LYS A 1 8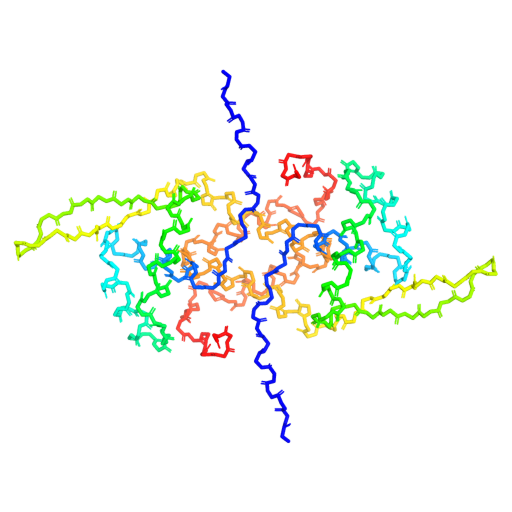7 ? 6.547 2.402 11.086 1 95.06 87 LYS A C 1
ATOM 689 O O . LYS A 1 87 ? 6.688 2.135 9.891 1 95.06 87 LYS A O 1
ATOM 694 N N . TYR A 1 88 ? 7.086 1.673 12.07 1 92.88 88 TYR A N 1
ATOM 695 C CA . TYR A 1 88 ? 7.883 0.483 11.789 1 92.88 88 TYR A CA 1
ATOM 696 C C . TYR A 1 88 ? 7.051 -0.566 11.055 1 92.88 88 TYR A C 1
ATOM 698 O O . TYR A 1 88 ? 7.523 -1.186 10.102 1 92.88 88 TYR A O 1
ATOM 706 N N . ASP A 1 89 ? 5.824 -0.662 11.469 1 90.62 89 ASP A N 1
ATOM 707 C CA . ASP A 1 89 ? 4.941 -1.656 10.859 1 90.62 89 ASP A CA 1
ATOM 708 C C . ASP A 1 89 ? 4.629 -1.301 9.406 1 90.62 89 ASP A C 1
ATOM 710 O O . ASP A 1 89 ? 4.594 -2.178 8.547 1 90.62 89 ASP A O 1
ATOM 714 N N . LEU A 1 90 ? 4.355 -0.05 9.195 1 92.12 90 LEU A N 1
ATOM 715 C CA . LEU A 1 90 ? 4.059 0.415 7.84 1 92.12 90 LEU A CA 1
ATOM 716 C C . LEU A 1 90 ? 5.238 0.157 6.906 1 92.12 90 LEU A C 1
ATOM 718 O O . LEU A 1 90 ? 5.051 -0.286 5.773 1 92.12 90 LEU A O 1
ATOM 722 N N . ILE A 1 91 ? 6.402 0.428 7.41 1 93.12 91 ILE A N 1
ATOM 723 C CA . ILE A 1 91 ? 7.598 0.257 6.59 1 93.12 91 ILE A CA 1
ATOM 724 C C . ILE A 1 91 ? 7.863 -1.23 6.367 1 93.12 91 ILE A C 1
ATOM 726 O O . ILE A 1 91 ? 8.148 -1.655 5.246 1 93.12 91 ILE A O 1
ATOM 730 N N . ARG A 1 92 ? 7.734 -2.037 7.387 1 91.56 92 ARG A N 1
ATOM 731 C CA . ARG A 1 92 ? 7.938 -3.479 7.297 1 91.56 92 ARG A CA 1
ATOM 732 C C . ARG A 1 92 ? 7.004 -4.102 6.262 1 91.56 92 ARG A C 1
ATOM 734 O O . ARG A 1 92 ? 7.391 -5.02 5.539 1 91.56 92 ARG A O 1
ATOM 741 N N . GLN A 1 93 ? 5.84 -3.584 6.219 1 90.31 93 GLN A N 1
ATOM 742 C CA . GLN A 1 93 ? 4.855 -4.121 5.285 1 90.31 93 GLN A CA 1
ATOM 743 C C . GLN A 1 93 ? 5.328 -3.977 3.842 1 90.31 93 GLN A C 1
ATOM 745 O O . GLN A 1 93 ? 5.074 -4.848 3.01 1 90.31 93 GLN A O 1
ATOM 750 N N . HIS A 1 94 ? 5.965 -2.893 3.518 1 92.12 94 HIS A N 1
ATOM 751 C CA . HIS A 1 94 ? 6.484 -2.695 2.168 1 92.12 94 HIS A CA 1
ATOM 752 C C . HIS A 1 94 ? 7.57 -3.713 1.842 1 92.12 94 HIS A C 1
ATOM 754 O O . HIS A 1 94 ? 7.629 -4.227 0.723 1 92.12 94 HIS A O 1
ATOM 760 N N . ILE A 1 95 ? 8.367 -4.008 2.838 1 92.56 95 ILE A N 1
ATOM 761 C CA . ILE A 1 95 ? 9.43 -4.996 2.658 1 92.56 95 ILE A CA 1
ATOM 762 C C . ILE A 1 95 ? 8.812 -6.383 2.475 1 92.56 95 ILE A C 1
ATOM 764 O O . ILE A 1 95 ? 9.234 -7.141 1.598 1 92.56 95 ILE A O 1
ATOM 768 N N . TYR A 1 96 ? 7.762 -6.594 3.209 1 89.12 96 TYR A N 1
ATOM 769 C CA . TYR A 1 96 ? 7.074 -7.875 3.145 1 89.12 96 TYR A CA 1
ATOM 770 C C . TYR A 1 96 ? 6.441 -8.086 1.773 1 89.12 96 TYR A C 1
ATOM 772 O O . TYR A 1 96 ? 6.52 -9.18 1.209 1 89.12 96 TYR A O 1
ATOM 780 N N . ILE A 1 97 ? 5.891 -7.082 1.301 1 92.31 97 ILE A N 1
ATOM 781 C CA . ILE A 1 97 ? 5.207 -7.176 0.015 1 92.31 97 ILE A CA 1
ATOM 782 C C . ILE A 1 97 ? 6.223 -7.48 -1.086 1 92.31 97 ILE A C 1
ATOM 784 O O . ILE A 1 97 ? 5.98 -8.336 -1.941 1 92.31 97 ILE A O 1
ATOM 788 N N . ILE A 1 98 ? 7.375 -6.883 -1.035 1 94.19 98 ILE A N 1
ATOM 789 C CA . ILE A 1 98 ? 8.406 -7.117 -2.039 1 94.19 98 ILE A CA 1
ATOM 790 C C . ILE A 1 98 ? 8.938 -8.547 -1.914 1 94.19 98 ILE A C 1
ATOM 792 O O . ILE A 1 98 ? 9.156 -9.227 -2.92 1 94.19 98 ILE A O 1
ATOM 796 N N . GLY A 1 99 ? 9.148 -9.008 -0.718 1 92.81 99 GLY A N 1
ATOM 797 C CA . GLY A 1 99 ? 9.602 -10.367 -0.483 1 92.81 99 GLY A CA 1
ATOM 798 C C . GLY A 1 99 ? 8.625 -11.414 -0.991 1 92.81 99 GLY A C 1
ATOM 799 O O . GLY A 1 99 ? 9.039 -12.438 -1.538 1 92.81 99 GLY A O 1
ATOM 800 N N . ARG A 1 100 ? 7.406 -11.148 -0.868 1 91.38 100 ARG A N 1
ATOM 801 C CA . ARG A 1 100 ? 6.383 -12.086 -1.315 1 91.38 100 ARG A CA 1
ATOM 802 C C . ARG A 1 100 ? 6.312 -12.133 -2.838 1 91.38 100 ARG A C 1
ATOM 804 O O . ARG A 1 100 ? 6.09 -13.203 -3.42 1 91.38 100 ARG A O 1
ATOM 811 N N . MET A 1 101 ? 6.508 -11 -3.4 1 94.44 101 MET A N 1
ATOM 812 C CA . MET A 1 101 ? 6.402 -10.922 -4.855 1 94.44 101 MET A CA 1
ATOM 813 C C . MET A 1 101 ? 7.637 -11.516 -5.523 1 94.44 101 MET A C 1
ATOM 815 O O . MET A 1 101 ? 7.523 -12.25 -6.508 1 94.44 101 MET A O 1
ATOM 819 N N . PHE A 1 102 ? 8.859 -11.203 -4.926 1 95.19 102 PHE A N 1
ATOM 820 C CA . PHE A 1 102 ? 10.055 -11.422 -5.73 1 95.19 102 PHE A CA 1
ATOM 821 C C . PHE A 1 102 ? 11.125 -12.141 -4.914 1 95.19 102 PHE A C 1
ATOM 823 O O . PHE A 1 102 ? 12.258 -12.289 -5.375 1 95.19 102 PHE A O 1
ATOM 830 N N . GLY A 1 103 ? 10.82 -12.492 -3.674 1 91.44 103 GLY A N 1
ATOM 831 C CA . GLY A 1 103 ? 11.742 -13.258 -2.85 1 91.44 103 GLY A CA 1
ATOM 832 C C . GLY A 1 103 ? 13.016 -12.5 -2.523 1 91.44 103 GLY A C 1
ATOM 833 O O . GLY A 1 103 ? 12.992 -11.281 -2.359 1 91.44 103 GLY A O 1
ATOM 834 N N . SER A 1 104 ? 14.109 -13.25 -2.385 1 90.81 104 SER A N 1
ATOM 835 C CA . SER A 1 104 ? 15.391 -12.664 -2.01 1 90.81 104 SER A CA 1
ATOM 836 C C . SER A 1 104 ? 15.922 -11.75 -3.107 1 90.81 104 SER A C 1
ATOM 838 O O . SER A 1 104 ? 16.594 -10.758 -2.822 1 90.81 104 SER A O 1
ATOM 840 N N . GLU A 1 105 ? 15.617 -12.109 -4.281 1 91.81 105 GLU A N 1
ATOM 841 C CA . GLU A 1 105 ? 16.047 -11.258 -5.387 1 91.81 105 GLU A CA 1
ATOM 842 C C . GLU A 1 105 ? 15.438 -9.867 -5.293 1 91.81 105 GLU A C 1
ATOM 844 O O . GLU A 1 105 ? 16.125 -8.867 -5.488 1 91.81 105 GLU A O 1
ATOM 849 N N . GLY A 1 106 ? 14.148 -9.812 -5.047 1 94.38 106 GLY A N 1
ATOM 850 C CA . GLY A 1 106 ? 13.477 -8.531 -4.883 1 94.38 106 GLY A CA 1
ATOM 851 C C . GLY A 1 106 ? 14.039 -7.707 -3.738 1 94.38 106 GLY A C 1
ATOM 852 O O . GLY A 1 106 ? 14.227 -6.496 -3.873 1 94.38 106 GLY A O 1
ATOM 853 N N . LEU A 1 107 ? 14.297 -8.352 -2.621 1 93.69 107 LEU A N 1
ATOM 854 C CA . LEU A 1 107 ? 14.828 -7.66 -1.453 1 93.69 107 LEU A CA 1
ATOM 855 C C . LEU A 1 107 ? 16.234 -7.137 -1.721 1 93.69 107 LEU A C 1
ATOM 857 O O . LEU A 1 107 ? 16.609 -6.062 -1.244 1 93.69 107 LEU A O 1
ATOM 861 N N . ASN A 1 108 ? 17.016 -7.895 -2.502 1 92.06 108 ASN A N 1
ATOM 862 C CA . ASN A 1 108 ? 18.344 -7.43 -2.889 1 92.06 108 ASN A CA 1
ATOM 863 C C . ASN A 1 108 ? 18.266 -6.199 -3.785 1 92.06 108 ASN A C 1
ATOM 865 O O . ASN A 1 108 ? 19.062 -5.27 -3.643 1 92.06 108 ASN A O 1
ATOM 869 N N . ILE A 1 109 ? 17.328 -6.238 -4.699 1 93.38 109 ILE A N 1
ATOM 870 C CA . ILE A 1 109 ? 17.125 -5.082 -5.566 1 93.38 109 ILE A CA 1
ATOM 871 C C . ILE A 1 109 ? 16.719 -3.875 -4.727 1 93.38 109 ILE A C 1
ATOM 873 O O . ILE A 1 109 ? 17.219 -2.766 -4.93 1 93.38 109 ILE A O 1
ATOM 877 N N . MET A 1 110 ? 15.82 -4.078 -3.76 1 93.88 110 MET A N 1
ATOM 878 C CA . MET A 1 110 ? 15.375 -2.996 -2.885 1 93.88 110 MET A CA 1
ATOM 879 C C . MET A 1 110 ? 16.547 -2.402 -2.113 1 93.88 110 MET A C 1
ATOM 881 O O . MET A 1 110 ? 16.672 -1.181 -2.02 1 93.88 110 MET A O 1
ATOM 885 N N . ALA A 1 111 ? 17.375 -3.264 -1.582 1 91.56 111 ALA A N 1
ATOM 886 C CA . ALA A 1 111 ? 18.547 -2.818 -0.832 1 91.56 111 ALA A CA 1
ATOM 887 C C . ALA A 1 111 ? 19.469 -1.977 -1.707 1 91.56 111 ALA A C 1
ATOM 889 O O . ALA A 1 111 ? 19.969 -0.942 -1.269 1 91.56 111 ALA A O 1
ATOM 890 N N . LYS A 1 112 ? 19.625 -2.398 -2.908 1 91.25 112 LYS A N 1
ATOM 891 C CA . LYS A 1 112 ? 20.5 -1.674 -3.83 1 91.25 112 LYS A CA 1
ATOM 892 C C . LYS A 1 112 ? 19.906 -0.311 -4.184 1 91.25 112 LYS A C 1
ATOM 894 O O . LYS A 1 112 ? 20.625 0.69 -4.223 1 91.25 112 LYS A O 1
ATOM 899 N N . LEU A 1 113 ? 18.656 -0.34 -4.461 1 90.94 113 LEU A N 1
ATOM 900 C CA . LEU A 1 113 ? 17.984 0.91 -4.809 1 90.94 113 LEU A CA 1
ATOM 901 C C . LEU A 1 113 ? 18.016 1.884 -3.635 1 90.94 113 LEU A C 1
ATOM 903 O O . LEU A 1 113 ? 18.109 3.096 -3.832 1 90.94 113 LEU A O 1
ATOM 907 N N . LEU A 1 114 ? 17.828 1.326 -2.441 1 89.69 114 LEU A N 1
ATOM 908 C CA . LEU A 1 114 ? 17.844 2.156 -1.241 1 89.69 114 LEU A CA 1
ATOM 909 C C . LEU A 1 114 ? 19.203 2.803 -1.049 1 89.69 114 LEU A C 1
ATOM 911 O O . LEU A 1 114 ? 19.312 3.934 -0.571 1 89.69 114 LEU A O 1
ATOM 915 N N . LEU A 1 115 ? 20.25 2.055 -1.39 1 82.12 115 LEU A N 1
ATOM 916 C CA . LEU A 1 115 ? 21.609 2.574 -1.291 1 82.12 115 LEU A CA 1
ATOM 917 C C . LEU A 1 115 ? 21.844 3.684 -2.311 1 82.12 115 LEU A C 1
ATOM 919 O O . LEU A 1 115 ? 22.562 4.645 -2.037 1 82.12 115 LEU A O 1
ATOM 923 N N . ASP A 1 116 ? 21.219 3.496 -3.498 1 75.56 116 ASP A N 1
ATOM 924 C CA . ASP A 1 116 ? 21.344 4.516 -4.535 1 75.56 116 ASP A CA 1
ATOM 925 C C . ASP A 1 116 ? 20.531 5.762 -4.184 1 75.56 116 ASP A C 1
ATOM 927 O O . ASP A 1 116 ? 20.906 6.875 -4.57 1 75.56 116 ASP A O 1
ATOM 931 N N . TYR A 1 117 ? 19.359 5.57 -3.727 1 63.56 117 TYR A N 1
ATOM 932 C CA . TYR A 1 117 ? 18.484 6.688 -3.357 1 63.56 117 TYR A CA 1
ATOM 933 C C . TYR A 1 117 ? 19.047 7.438 -2.154 1 63.56 117 TYR A C 1
ATOM 935 O O . TYR A 1 117 ? 18.797 8.633 -1.988 1 63.56 117 TYR A O 1
ATOM 943 N N . GLY A 1 118 ? 20.219 7.102 -1.768 1 52.81 118 GLY A N 1
ATOM 944 C CA . GLY A 1 118 ? 20.922 7.766 -0.691 1 52.81 118 GLY A CA 1
ATOM 945 C C . GLY A 1 118 ? 20.031 8.609 0.191 1 52.81 118 GLY A C 1
ATOM 946 O O . GLY A 1 118 ? 18.875 8.859 -0.148 1 52.81 118 GLY A O 1
ATOM 947 N N . PRO A 1 119 ? 20.375 8.852 1.518 1 46.06 119 PRO A N 1
ATOM 948 C CA . PRO A 1 119 ? 19.703 9.797 2.414 1 46.06 119 PRO A CA 1
ATOM 949 C C . PRO A 1 119 ? 19.234 11.062 1.699 1 46.06 119 PRO A C 1
ATOM 951 O O . PRO A 1 119 ? 18.484 11.852 2.266 1 46.06 119 PRO A O 1
ATOM 954 N N . THR A 1 120 ? 19.969 11.438 0.695 1 42.38 120 THR A N 1
ATOM 955 C CA . THR A 1 120 ? 19.906 12.789 0.159 1 42.38 120 THR A CA 1
ATOM 956 C C . THR A 1 120 ? 18.766 12.914 -0.86 1 42.38 120 THR A C 1
ATOM 958 O O . THR A 1 120 ? 18.75 13.852 -1.658 1 42.38 120 THR A O 1
ATOM 961 N N . TYR A 1 121 ? 18.125 11.906 -1.085 1 43.62 121 TYR A N 1
ATOM 962 C CA . TYR A 1 121 ? 17.188 12.078 -2.188 1 43.62 121 TYR A CA 1
ATOM 963 C C . TYR A 1 121 ? 16.219 13.211 -1.903 1 43.62 121 TYR A C 1
ATOM 965 O O . TYR A 1 121 ? 15.617 13.273 -0.829 1 43.62 121 TYR A O 1
ATOM 973 N N . ASN A 1 122 ? 16.562 14.266 -2.525 1 43.69 122 ASN A N 1
ATOM 974 C CA . ASN A 1 122 ? 15.578 15.344 -2.602 1 43.69 122 ASN A CA 1
ATOM 975 C C . ASN A 1 122 ? 14.242 14.844 -3.137 1 43.69 122 ASN A C 1
ATOM 977 O O . ASN A 1 122 ? 14.156 14.367 -4.27 1 43.69 122 ASN A O 1
ATOM 981 N N . TYR A 1 1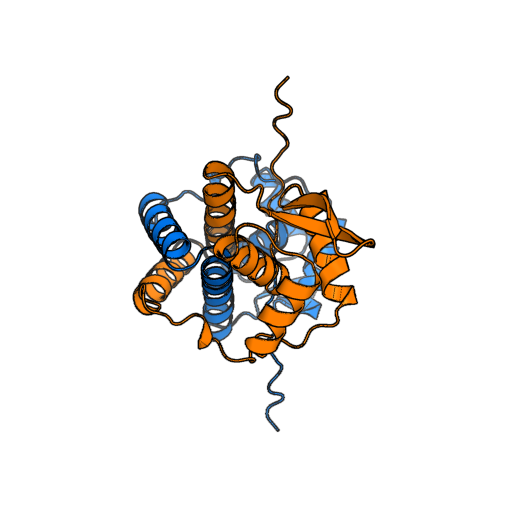23 ? 13.484 14.352 -2.295 1 44.28 123 TYR A N 1
ATOM 982 C CA . TYR A 1 123 ? 12.109 13.938 -2.576 1 44.28 123 TYR A CA 1
ATOM 983 C C . TYR A 1 123 ? 11.516 14.75 -3.719 1 44.28 123 TYR A C 1
ATOM 985 O O . TYR A 1 123 ? 10.57 14.312 -4.375 1 44.28 123 TYR A O 1
ATOM 993 N N . ASP A 1 124 ? 11.984 15.898 -3.865 1 44.38 124 ASP A N 1
ATOM 994 C CA . ASP A 1 124 ? 11.469 16.797 -4.898 1 44.38 124 ASP A CA 1
ATOM 995 C C . ASP A 1 124 ? 11.719 16.219 -6.293 1 44.38 124 ASP A C 1
ATOM 997 O O . ASP A 1 124 ? 11.148 16.703 -7.277 1 44.38 124 ASP A O 1
ATOM 1001 N N . ASP A 1 125 ? 12.68 15.5 -6.363 1 43.44 125 ASP A N 1
ATOM 1002 C CA . ASP A 1 125 ? 13.062 15.07 -7.707 1 43.44 125 ASP A CA 1
ATOM 1003 C C . ASP A 1 125 ? 12.078 14.031 -8.242 1 43.44 125 ASP A C 1
ATOM 1005 O O . ASP A 1 125 ? 12.258 13.516 -9.352 1 43.44 125 ASP A O 1
ATOM 1009 N N . LEU A 1 126 ? 11.469 13.344 -7.43 1 43.22 126 LEU A N 1
ATOM 1010 C CA . LEU A 1 126 ? 10.539 12.406 -8.062 1 43.22 126 LEU A CA 1
ATOM 1011 C C . LEU A 1 126 ? 9.523 13.148 -8.922 1 43.22 126 LEU A C 1
ATOM 1013 O O . LEU A 1 126 ? 8.742 13.961 -8.414 1 43.22 126 LEU A O 1
ATOM 1017 N N . GLY A 1 127 ? 10.039 13.766 -9.906 1 38.22 127 GLY A N 1
ATOM 1018 C CA . GLY A 1 127 ? 9.203 14.438 -10.891 1 38.22 127 GLY A CA 1
ATOM 1019 C C . GLY A 1 127 ? 7.789 13.891 -10.945 1 38.22 127 GLY A C 1
ATOM 1020 O O . GLY A 1 127 ? 7.492 12.859 -10.344 1 38.22 127 GLY A O 1
ATOM 1021 N N . ASP A 1 128 ? 6.82 14.773 -11.43 1 40.5 128 ASP A N 1
ATOM 1022 C CA . ASP A 1 128 ? 5.41 14.633 -11.773 1 40.5 128 ASP A CA 1
ATOM 1023 C C . ASP A 1 128 ? 5.121 13.258 -12.367 1 40.5 128 ASP A C 1
ATOM 1025 O O . ASP A 1 128 ? 3.986 12.969 -12.75 1 40.5 128 ASP A O 1
ATOM 1029 N N . GLU A 1 129 ? 6.137 12.68 -12.555 1 37.72 129 GLU A N 1
ATOM 1030 C CA . GLU A 1 129 ? 5.801 11.586 -13.469 1 37.72 129 GLU A CA 1
ATOM 1031 C C . GLU A 1 129 ? 4.867 10.586 -12.797 1 37.72 129 GLU A C 1
ATOM 1033 O O . GLU A 1 129 ? 4.207 9.797 -13.477 1 37.72 129 GLU A O 1
ATOM 1038 N N . TYR A 1 130 ? 5.188 10.211 -11.578 1 38.12 130 TYR A N 1
ATOM 1039 C CA . TYR A 1 130 ? 4.305 9.195 -11 1 38.12 130 TYR A CA 1
ATOM 1040 C C . TYR A 1 130 ? 3.051 9.836 -10.414 1 38.12 130 TYR A C 1
ATOM 1042 O O . TYR A 1 130 ? 2.348 9.219 -9.617 1 38.12 130 TYR A O 1
ATOM 1050 N N . MET A 1 131 ? 2.92 11.086 -10.445 1 32.84 131 MET A N 1
ATOM 1051 C CA . MET A 1 131 ? 1.632 11.695 -10.125 1 32.84 131 MET A CA 1
ATOM 1052 C C . MET A 1 131 ? 0.689 11.633 -11.328 1 32.84 131 MET A C 1
ATOM 1054 O O . MET A 1 131 ? 1.125 11.75 -12.469 1 32.84 131 MET A O 1
ATOM 1058 N N . MET B 1 1 ? 4.77 7.848 -30.594 1 23.02 1 MET B N 1
ATOM 1059 C CA . MET B 1 1 ? 4.012 8.461 -29.5 1 23.02 1 MET B CA 1
ATOM 1060 C C . MET B 1 1 ? 3.883 7.5 -28.328 1 23.02 1 MET B C 1
ATOM 1062 O O . MET B 1 1 ? 3.105 6.543 -28.375 1 23.02 1 MET B O 1
ATOM 1066 N N . VAL B 1 2 ? 5.059 7.008 -27.969 1 27.33 2 VAL B N 1
ATOM 1067 C CA . VAL B 1 2 ? 5.223 5.984 -26.953 1 27.33 2 VAL B CA 1
ATOM 1068 C C . VAL B 1 2 ? 4.355 6.328 -25.734 1 27.33 2 VAL B C 1
ATOM 1070 O O . VAL B 1 2 ? 4.484 7.41 -25.156 1 27.33 2 VAL B O 1
ATOM 1073 N N . SER B 1 3 ? 3.117 6.082 -25.828 1 30.08 3 SER B N 1
ATOM 1074 C CA . SER B 1 3 ? 2.176 6.348 -24.75 1 30.08 3 SER B CA 1
ATOM 1075 C C . SER B 1 3 ? 2.842 6.191 -23.375 1 30.08 3 SER B C 1
ATOM 1077 O O . SER B 1 3 ? 3.432 5.148 -23.094 1 30.08 3 SER B O 1
ATOM 1079 N N . THR B 1 4 ? 3.768 7.098 -23.188 1 32.5 4 THR B N 1
ATOM 1080 C CA . THR B 1 4 ? 4.371 7.141 -21.859 1 32.5 4 THR B CA 1
ATOM 1081 C C . THR B 1 4 ? 3.35 6.777 -20.797 1 32.5 4 THR B C 1
ATOM 1083 O O . THR B 1 4 ? 2.502 7.594 -20.422 1 32.5 4 THR B O 1
ATOM 1086 N N . GLU B 1 5 ? 2.67 5.672 -21.078 1 35.88 5 GLU B N 1
ATOM 1087 C CA . GLU B 1 5 ? 1.689 5.152 -20.141 1 35.88 5 GLU B CA 1
ATOM 1088 C C . GLU B 1 5 ? 2.133 5.391 -18.703 1 35.88 5 GLU B C 1
ATOM 1090 O O . GLU B 1 5 ? 3.223 4.973 -18.297 1 35.88 5 GLU B O 1
ATOM 1095 N N . LYS B 1 6 ? 1.888 6.57 -18.297 1 41.53 6 LYS B N 1
ATOM 1096 C CA . LYS B 1 6 ? 2.084 7.023 -16.922 1 41.53 6 LYS B CA 1
ATOM 1097 C C . LYS B 1 6 ? 1.94 5.867 -15.945 1 41.53 6 LYS B C 1
ATOM 1099 O O . LYS B 1 6 ? 0.884 5.234 -15.867 1 41.53 6 LYS B O 1
ATOM 1104 N N . ARG B 1 7 ? 2.947 5.168 -15.953 1 45.91 7 ARG B N 1
ATOM 1105 C CA . ARG B 1 7 ? 2.9 4.004 -15.078 1 45.91 7 ARG B CA 1
ATOM 1106 C C . ARG B 1 7 ? 2.354 4.379 -13.703 1 45.91 7 ARG B C 1
ATOM 1108 O O . ARG B 1 7 ? 2.924 5.227 -13.008 1 45.91 7 ARG B O 1
ATOM 1115 N N . ARG B 1 8 ? 1.061 4.539 -13.672 1 52.16 8 ARG B N 1
ATOM 1116 C CA . ARG B 1 8 ? 0.362 4.75 -12.406 1 52.16 8 ARG B CA 1
ATOM 1117 C C . ARG B 1 8 ? 0.924 3.848 -11.312 1 52.16 8 ARG B C 1
ATOM 1119 O O . ARG B 1 8 ? 1.239 2.682 -11.562 1 52.16 8 ARG B O 1
ATOM 1126 N N . LEU B 1 9 ? 1.425 4.434 -10.328 1 59.25 9 LEU B N 1
ATOM 1127 C CA . LEU B 1 9 ? 1.891 3.719 -9.141 1 59.25 9 LEU B CA 1
ATOM 1128 C C . LEU B 1 9 ? 0.93 2.596 -8.773 1 59.25 9 LEU B C 1
ATOM 1130 O O . LEU B 1 9 ? -0.271 2.826 -8.617 1 59.25 9 LEU B O 1
ATOM 1134 N N . LEU B 1 10 ? 1.348 1.481 -9.133 1 65.06 10 LEU B N 1
ATOM 1135 C CA . LEU B 1 10 ? 0.527 0.321 -8.805 1 65.06 10 LEU B CA 1
ATOM 1136 C C . LEU B 1 10 ? 0.653 -0.033 -7.324 1 65.06 10 LEU B C 1
ATOM 1138 O O . LEU B 1 10 ? 1.764 -0.117 -6.793 1 65.06 10 LEU B O 1
ATOM 1142 N N . THR B 1 11 ? -0.458 0.187 -6.703 1 78.12 11 THR B N 1
ATOM 1143 C CA . THR B 1 11 ? -0.491 -0.311 -5.332 1 78.12 11 THR B CA 1
ATOM 1144 C C . THR B 1 11 ? -0.801 -1.805 -5.309 1 78.12 11 THR B C 1
ATOM 1146 O O . THR B 1 11 ? -1.854 -2.234 -5.785 1 78.12 11 THR B O 1
ATOM 1149 N N . ILE B 1 12 ? 0.123 -2.613 -4.922 1 89.25 12 ILE B N 1
ATOM 1150 C CA . ILE B 1 12 ? -0.005 -4.066 -4.863 1 89.25 12 ILE B CA 1
ATOM 1151 C C . ILE B 1 12 ? -0.343 -4.496 -3.436 1 89.25 12 ILE B C 1
ATOM 1153 O O . ILE B 1 12 ? 0.385 -4.176 -2.494 1 89.25 12 ILE B O 1
ATOM 1157 N N . GLY B 1 13 ? -1.433 -5.172 -3.281 1 89.31 13 GLY B N 1
ATOM 1158 C CA . GLY B 1 13 ? -1.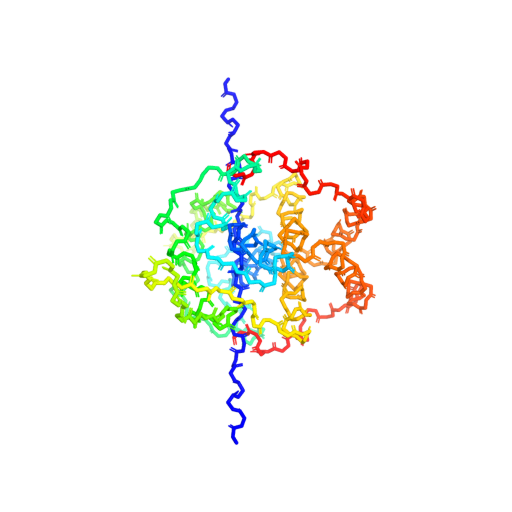814 -5.684 -1.974 1 89.31 13 GLY B CA 1
ATOM 1159 C C . GLY B 1 13 ? -1.196 -7.031 -1.654 1 89.31 13 GLY B C 1
ATOM 1160 O O . GLY B 1 13 ? -0.543 -7.637 -2.506 1 89.31 13 GLY B O 1
ATOM 1161 N N . PRO B 1 14 ? -1.43 -7.555 -0.468 1 89.31 14 PRO B N 1
ATOM 1162 C CA . PRO B 1 14 ? -0.787 -8.789 -0.013 1 89.31 14 PRO B CA 1
ATOM 1163 C C . PRO B 1 14 ? -1.168 -10 -0.862 1 89.31 14 PRO B C 1
ATOM 1165 O O . PRO B 1 14 ? -0.301 -10.797 -1.233 1 89.31 14 PRO B O 1
ATOM 1168 N N . LEU B 1 15 ? -2.404 -10.094 -1.183 1 92.06 15 LEU B N 1
ATOM 1169 C CA . LEU B 1 15 ? -2.852 -11.242 -1.965 1 92.06 15 LEU B CA 1
ATOM 1170 C C . LEU B 1 15 ? -2.293 -11.188 -3.383 1 92.06 15 LEU B C 1
ATOM 1172 O O . LEU B 1 15 ? -1.87 -12.203 -3.932 1 92.06 15 LEU B O 1
ATOM 1176 N N . GLU B 1 16 ? -2.332 -9.969 -3.973 1 94.81 16 GLU B N 1
ATOM 1177 C CA . GLU B 1 16 ? -1.712 -9.789 -5.281 1 94.81 16 GLU B CA 1
ATOM 1178 C C . GLU B 1 16 ? -0.232 -10.164 -5.246 1 94.81 16 GLU B C 1
ATOM 1180 O O . GLU B 1 16 ? 0.269 -10.82 -6.16 1 94.81 16 GLU B O 1
ATOM 1185 N N . ALA B 1 17 ? 0.373 -9.742 -4.164 1 94.5 17 ALA B N 1
ATOM 1186 C CA . ALA B 1 17 ? 1.794 -10.047 -4.004 1 94.5 17 ALA B CA 1
ATOM 1187 C C . ALA B 1 17 ? 2.029 -11.547 -3.914 1 94.5 17 ALA B C 1
ATOM 1189 O O . ALA B 1 17 ? 2.955 -12.078 -4.535 1 94.5 17 ALA B O 1
ATOM 1190 N N . ASP B 1 18 ? 1.192 -12.211 -3.201 1 94.69 18 ASP B N 1
ATOM 1191 C CA . ASP B 1 18 ? 1.281 -13.664 -3.074 1 94.69 18 ASP B CA 1
ATOM 1192 C C . ASP B 1 18 ? 1.116 -14.344 -4.434 1 94.69 18 ASP B C 1
ATOM 1194 O O . ASP B 1 18 ? 1.867 -15.266 -4.766 1 94.69 18 ASP B O 1
ATOM 1198 N N . ILE B 1 19 ? 0.185 -13.859 -5.125 1 97 19 ILE B N 1
ATOM 1199 C CA . ILE B 1 19 ? -0.114 -14.461 -6.414 1 97 19 ILE B CA 1
ATOM 1200 C C . ILE B 1 19 ? 1.038 -14.211 -7.383 1 97 19 ILE B C 1
ATOM 1202 O O . ILE B 1 19 ? 1.44 -15.109 -8.133 1 97 19 ILE B O 1
ATOM 1206 N N . ILE B 1 20 ? 1.585 -13.102 -7.344 1 97.25 20 ILE B N 1
ATOM 1207 C CA . ILE B 1 20 ? 2.744 -12.773 -8.172 1 97.25 20 ILE B CA 1
ATOM 1208 C C . ILE B 1 20 ? 3.914 -13.68 -7.793 1 97.25 20 ILE B C 1
ATOM 1210 O O . ILE B 1 20 ? 4.582 -14.234 -8.664 1 97.25 20 ILE B O 1
ATOM 1214 N N . GLY B 1 21 ? 4.121 -13.859 -6.52 1 96.88 21 GLY B N 1
ATOM 1215 C CA . GLY B 1 21 ? 5.18 -14.742 -6.066 1 96.88 21 GLY B CA 1
ATOM 1216 C C . GLY B 1 21 ? 4.996 -16.172 -6.52 1 96.88 21 GLY B C 1
ATOM 1217 O O . GLY B 1 21 ? 5.949 -16.828 -6.961 1 96.88 21 GLY B O 1
ATOM 1218 N N . ILE B 1 22 ? 3.814 -16.609 -6.426 1 97.44 22 ILE B N 1
ATOM 1219 C CA . ILE B 1 22 ? 3.498 -17.984 -6.816 1 97.44 22 ILE B CA 1
ATOM 1220 C C . ILE B 1 22 ? 3.738 -18.156 -8.312 1 97.44 22 ILE B C 1
ATOM 1222 O O . ILE B 1 22 ? 4.371 -19.125 -8.734 1 97.44 22 ILE B O 1
ATOM 1226 N N . LEU B 1 23 ? 3.273 -17.219 -9.102 1 98.12 23 LEU B N 1
ATOM 1227 C CA . LEU B 1 23 ? 3.455 -17.297 -10.547 1 98.12 23 LEU B CA 1
ATOM 1228 C C . LEU B 1 23 ? 4.93 -17.188 -10.914 1 98.12 23 LEU B C 1
ATOM 1230 O O . LEU B 1 23 ? 5.375 -17.797 -11.891 1 98.12 23 LEU B O 1
ATOM 1234 N N . GLY B 1 24 ? 5.605 -16.438 -10.141 1 96.75 24 GLY B N 1
ATOM 1235 C CA . GLY B 1 24 ? 7.043 -16.344 -10.352 1 96.75 24 GLY B CA 1
ATOM 1236 C C . GLY B 1 24 ? 7.75 -17.672 -10.148 1 96.75 24 GLY B C 1
ATOM 1237 O O . GLY B 1 24 ? 8.672 -18.016 -10.898 1 96.75 24 GLY B O 1
ATOM 1238 N N . ARG B 1 25 ? 7.324 -18.422 -9.219 1 95.56 25 ARG B N 1
ATOM 1239 C CA . ARG B 1 25 ? 7.934 -19.703 -8.875 1 95.56 25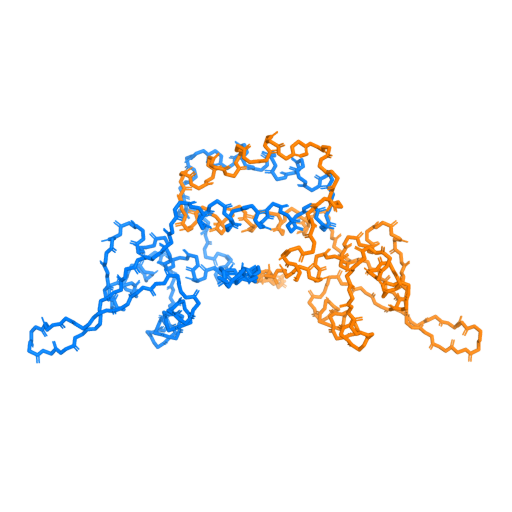 ARG B CA 1
ATOM 1240 C C . ARG B 1 25 ? 7.477 -20.797 -9.836 1 95.56 25 ARG B C 1
ATOM 1242 O O . ARG B 1 25 ? 8.289 -21.594 -10.305 1 95.56 25 ARG B O 1
ATOM 1249 N N . LEU B 1 26 ? 6.18 -20.734 -10.203 1 96.56 26 LEU B N 1
ATOM 1250 C CA . LEU B 1 26 ? 5.605 -21.812 -11.008 1 96.56 26 LEU B CA 1
ATOM 1251 C C . LEU B 1 26 ? 5.734 -21.516 -12.492 1 96.56 26 LEU B C 1
ATOM 1253 O O . LEU B 1 26 ? 5.535 -22.391 -13.336 1 96.56 26 LEU B O 1
ATOM 1257 N N . LYS B 1 27 ? 6.074 -20.312 -12.875 1 95.94 27 LYS B N 1
ATOM 1258 C CA . LYS B 1 27 ? 6.191 -19.828 -14.25 1 95.94 27 LYS B CA 1
ATOM 1259 C C . LYS B 1 27 ? 4.82 -19.703 -14.906 1 95.94 27 LYS B C 1
ATOM 1261 O O . LYS B 1 27 ? 4.484 -18.641 -15.445 1 95.94 27 LYS B O 1
ATOM 1266 N N . GLU B 1 28 ? 3.963 -20.734 -14.867 1 96.38 28 GLU B N 1
ATOM 1267 C CA . GLU B 1 28 ? 2.568 -20.719 -15.297 1 96.38 28 GLU B CA 1
ATOM 1268 C C . GLU B 1 28 ? 1.7 -21.562 -14.367 1 96.38 28 GLU B C 1
ATOM 1270 O O . GLU B 1 28 ? 2.152 -22.578 -13.836 1 96.38 28 GLU B O 1
ATOM 1275 N N . ALA B 1 29 ? 0.495 -21.094 -14.188 1 97.38 29 ALA B N 1
ATOM 1276 C CA . ALA B 1 29 ? -0.38 -21.812 -13.266 1 97.38 29 ALA B CA 1
ATOM 1277 C C . ALA B 1 29 ? -1.848 -21.5 -13.547 1 97.38 29 ALA B C 1
ATOM 1279 O O . ALA B 1 29 ? -2.178 -20.406 -14.008 1 97.38 29 ALA B O 1
ATOM 1280 N N . THR B 1 30 ? -2.697 -22.484 -13.258 1 96.62 30 THR B N 1
ATOM 1281 C CA . THR B 1 30 ? -4.141 -22.25 -13.266 1 96.62 30 THR B CA 1
ATOM 1282 C C . THR B 1 30 ? -4.594 -21.609 -11.969 1 96.62 30 THR B C 1
ATOM 1284 O O . THR B 1 30 ? -3.844 -21.562 -10.992 1 96.62 30 THR B O 1
ATOM 1287 N N . ALA B 1 31 ? -5.824 -21.031 -12.031 1 96.75 31 ALA B N 1
ATOM 1288 C CA . ALA B 1 31 ? -6.398 -20.484 -10.812 1 96.75 31 ALA B CA 1
ATOM 1289 C C . ALA B 1 31 ? -6.43 -21.516 -9.695 1 96.75 31 ALA B C 1
ATOM 1291 O O . ALA B 1 31 ? -6.16 -21.203 -8.531 1 96.75 31 ALA B O 1
ATOM 1292 N N . ASN B 1 32 ? -6.676 -22.781 -10.016 1 95.75 32 ASN B N 1
ATOM 1293 C CA . ASN B 1 32 ? -6.742 -23.859 -9.031 1 95.75 32 ASN B CA 1
ATOM 1294 C C . ASN B 1 32 ? -5.379 -24.125 -8.406 1 95.75 32 ASN B C 1
ATOM 1296 O O . ASN B 1 32 ? -5.281 -24.359 -7.199 1 95.75 32 ASN B O 1
ATOM 1300 N N . GLU B 1 33 ? -4.379 -24.141 -9.234 1 96.5 33 GLU B N 1
ATOM 1301 C CA . GLU B 1 33 ? -3.027 -24.344 -8.727 1 96.5 33 GLU B CA 1
ATOM 1302 C C . GLU B 1 33 ? -2.617 -23.219 -7.781 1 96.5 33 GLU B C 1
ATOM 1304 O O . GLU B 1 33 ? -2.016 -23.469 -6.734 1 96.5 33 GLU B O 1
ATOM 1309 N N . ILE B 1 34 ? -2.973 -21.984 -8.133 1 97.81 34 ILE B N 1
ATOM 1310 C CA . ILE B 1 34 ? -2.66 -20.828 -7.301 1 97.81 34 ILE B CA 1
ATOM 1311 C C . ILE B 1 34 ? -3.418 -20.922 -5.977 1 97.81 34 ILE B C 1
ATOM 1313 O O . ILE B 1 34 ? -2.846 -20.703 -4.91 1 97.81 34 ILE B O 1
ATOM 1317 N N . TRP B 1 35 ? -4.656 -21.281 -6.105 1 96.88 35 TRP B N 1
ATOM 1318 C CA . TRP B 1 35 ? -5.512 -21.438 -4.934 1 96.88 35 TRP B CA 1
ATOM 1319 C C . TRP B 1 35 ? -4.949 -22.484 -3.988 1 96.88 35 TRP B C 1
ATOM 1321 O O . TRP B 1 35 ? -4.875 -22.266 -2.777 1 96.88 35 TRP B O 1
ATOM 1331 N N . ASN B 1 36 ? -4.535 -23.641 -4.516 1 96.5 36 ASN B N 1
ATOM 1332 C CA . ASN B 1 36 ? -3.949 -24.719 -3.732 1 96.5 36 ASN B CA 1
ATOM 1333 C C . ASN B 1 36 ? -2.666 -24.281 -3.033 1 96.5 36 ASN B C 1
ATOM 1335 O O . ASN B 1 36 ? -2.441 -24.609 -1.87 1 96.5 36 ASN B O 1
ATOM 1339 N N . GLU B 1 37 ? -1.78 -23.578 -3.76 1 96.31 37 GLU B N 1
ATOM 1340 C CA . GLU B 1 37 ? -0.535 -23.078 -3.182 1 96.31 37 GLU B CA 1
ATOM 1341 C C . GLU B 1 37 ? -0.805 -22.141 -2.01 1 96.31 37 GLU B C 1
ATOM 1343 O O . GLU B 1 37 ? -0.108 -22.188 -0.994 1 96.31 37 GLU B O 1
ATOM 1348 N N . LEU B 1 38 ? -1.81 -21.25 -2.119 1 95.25 38 LEU B N 1
ATOM 1349 C CA . LEU B 1 38 ? -2.164 -20.312 -1.063 1 95.25 38 LEU B CA 1
ATOM 1350 C C . LEU B 1 38 ? -2.697 -21.047 0.163 1 95.25 38 LEU B C 1
ATOM 1352 O O . LEU B 1 38 ? -2.324 -20.719 1.294 1 95.25 38 LEU B O 1
ATOM 1356 N N . ASN B 1 39 ? -3.506 -22.031 -0.109 1 92.62 39 ASN B N 1
ATOM 1357 C CA . ASN B 1 39 ? -4.086 -22.797 0.986 1 92.62 39 ASN B CA 1
ATOM 1358 C C . ASN B 1 39 ? -3.023 -23.594 1.739 1 92.62 39 ASN B C 1
ATOM 1360 O O . ASN B 1 39 ? -3.072 -23.703 2.967 1 92.62 39 ASN B O 1
ATOM 1364 N N . LYS B 1 40 ? -2.131 -24.203 0.993 1 93.25 40 LYS B N 1
ATOM 1365 C CA . LYS B 1 40 ? -1.032 -24.953 1.598 1 93.25 40 LYS B CA 1
ATOM 1366 C C . LYS B 1 40 ? -0.192 -24.047 2.506 1 93.25 40 LYS B C 1
ATOM 1368 O O . LYS B 1 40 ? 0.343 -24.516 3.518 1 93.25 40 LYS B O 1
ATOM 1373 N N . ALA B 1 41 ? -0.134 -22.828 2.137 1 89.56 41 ALA B N 1
ATOM 1374 C CA . ALA B 1 41 ? 0.652 -21.875 2.904 1 89.56 41 ALA B CA 1
ATOM 1375 C C . ALA B 1 41 ? -0.161 -21.297 4.062 1 89.56 41 ALA B C 1
ATOM 1377 O O . ALA B 1 41 ? 0.306 -20.406 4.777 1 89.56 41 ALA B O 1
ATOM 1378 N N . GLY B 1 42 ? -1.433 -21.719 4.172 1 89.06 42 GLY B N 1
ATOM 1379 C CA . GLY B 1 42 ? -2.268 -21.297 5.281 1 89.06 42 GLY B CA 1
ATOM 1380 C C . GLY B 1 42 ? -3.051 -20.031 4.98 1 89.06 42 GLY B C 1
ATOM 1381 O O . GLY B 1 42 ? -3.605 -19.406 5.887 1 89.06 42 GLY B O 1
ATOM 1382 N N . ARG B 1 43 ? -2.998 -19.594 3.734 1 87 43 ARG B N 1
ATOM 1383 C CA . ARG B 1 43 ? -3.785 -18.438 3.309 1 87 43 ARG B CA 1
ATOM 1384 C C . ARG B 1 43 ? -5.133 -18.875 2.744 1 87 43 ARG B C 1
ATOM 1386 O O . ARG B 1 43 ? -5.293 -19 1.529 1 87 43 ARG B O 1
ATOM 1393 N N . LYS B 1 44 ? -6.078 -18.938 3.541 1 89 44 LYS B N 1
ATOM 1394 C CA . LYS B 1 44 ? -7.398 -19.391 3.123 1 89 44 LYS B CA 1
ATOM 1395 C C . LYS B 1 44 ? -8.133 -18.312 2.34 1 89 44 LYS B C 1
ATOM 1397 O O . LYS B 1 44 ? -8.469 -17.25 2.889 1 89 44 LYS B O 1
ATOM 1402 N N . THR B 1 45 ? -8.297 -18.453 1.161 1 92.31 45 THR B N 1
ATOM 1403 C CA . THR B 1 45 ? -8.945 -17.516 0.248 1 92.31 45 THR B CA 1
ATOM 1404 C C . THR B 1 45 ? -9.977 -18.234 -0.617 1 92.31 45 THR B C 1
ATOM 1406 O O . THR B 1 45 ? -9.742 -19.359 -1.062 1 92.31 45 THR B O 1
ATOM 1409 N N . ALA B 1 46 ? -11.055 -17.641 -0.801 1 95.62 46 ALA B N 1
ATOM 1410 C CA . ALA B 1 46 ? -12.062 -18.219 -1.685 1 95.62 46 ALA B CA 1
ATOM 1411 C C . ALA B 1 46 ? -11.547 -18.312 -3.117 1 95.62 46 ALA B C 1
ATOM 1413 O O . ALA B 1 46 ? -10.859 -17.422 -3.598 1 95.62 46 ALA B O 1
ATOM 1414 N N . TYR B 1 47 ? -11.945 -19.375 -3.693 1 94.94 47 TYR B N 1
ATOM 1415 C CA . TYR B 1 47 ? -11.531 -19.578 -5.078 1 94.94 47 TYR B CA 1
ATOM 1416 C C . TYR B 1 47 ? -11.969 -18.406 -5.949 1 94.94 47 TYR B C 1
ATOM 1418 O O . TYR B 1 47 ? -11.203 -17.922 -6.785 1 94.94 47 TYR B O 1
ATOM 1426 N N . THR B 1 48 ? -13.109 -17.906 -5.785 1 95.69 48 THR B N 1
ATOM 1427 C CA . THR B 1 48 ? -13.641 -16.797 -6.566 1 95.69 48 THR B CA 1
ATOM 1428 C C . THR B 1 48 ? -12.797 -15.531 -6.348 1 95.69 48 THR B C 1
ATOM 1430 O O . THR B 1 48 ? -12.648 -14.719 -7.258 1 95.69 48 THR B O 1
ATOM 1433 N N . THR B 1 49 ? -12.234 -15.344 -5.168 1 95.31 49 THR B N 1
ATOM 1434 C CA . THR B 1 49 ? -11.344 -14.234 -4.855 1 95.31 49 THR B CA 1
ATOM 1435 C C . THR B 1 49 ? -10.078 -14.289 -5.715 1 95.31 49 THR B C 1
ATOM 1437 O O . THR B 1 49 ? -9.617 -13.266 -6.215 1 95.31 49 THR B O 1
ATOM 1440 N N . ILE B 1 50 ? -9.633 -15.5 -5.816 1 96.94 50 ILE B N 1
ATOM 1441 C CA . ILE B 1 50 ? -8.445 -15.695 -6.641 1 96.94 50 ILE B CA 1
ATOM 1442 C C . ILE B 1 50 ? -8.734 -15.273 -8.078 1 96.94 50 ILE B C 1
ATOM 1444 O O . ILE B 1 50 ? -7.945 -14.562 -8.703 1 96.94 50 ILE B O 1
ATOM 1448 N N . LEU B 1 51 ? -9.867 -15.648 -8.547 1 96.88 51 LEU B N 1
ATOM 1449 C CA . LEU B 1 51 ? -10.258 -15.305 -9.906 1 96.88 51 LEU B CA 1
ATOM 1450 C C . LEU B 1 51 ? -10.383 -13.797 -10.07 1 96.88 51 LEU B C 1
ATOM 1452 O O . LEU B 1 51 ? -9.938 -13.234 -11.078 1 96.88 51 LEU B O 1
ATOM 1456 N N . THR B 1 52 ? -10.914 -13.227 -9.133 1 96.88 52 THR B N 1
ATOM 1457 C CA . THR B 1 52 ? -11.086 -11.781 -9.148 1 96.88 52 THR B CA 1
ATOM 1458 C C . THR B 1 52 ? -9.734 -11.07 -9.148 1 96.88 52 THR B C 1
ATOM 1460 O O . THR B 1 52 ? -9.539 -10.102 -9.883 1 96.88 52 THR B O 1
ATOM 1463 N N . VAL B 1 53 ? -8.828 -11.484 -8.352 1 97.25 53 VAL B N 1
ATOM 1464 C CA . VAL B 1 53 ? -7.512 -10.859 -8.25 1 97.25 53 VAL B CA 1
ATOM 1465 C C . VAL B 1 53 ? -6.734 -11.094 -9.547 1 97.25 53 VAL B C 1
ATOM 1467 O O . VAL B 1 53 ? -6.055 -10.188 -10.039 1 97.25 53 VAL B O 1
ATOM 1470 N N . LEU B 1 54 ? -6.855 -12.305 -10.078 1 98.06 54 LEU B N 1
ATOM 1471 C CA . LEU B 1 54 ? -6.203 -12.594 -11.352 1 98.06 54 LEU B CA 1
ATOM 1472 C C . LEU B 1 54 ? -6.738 -11.688 -12.453 1 98.06 54 LEU B C 1
ATOM 1474 O O . LEU B 1 54 ? -5.969 -11.188 -13.273 1 98.06 54 LEU B O 1
ATOM 1478 N N . SER B 1 55 ? -8.008 -11.531 -12.453 1 97.56 55 SER B N 1
ATOM 1479 C CA . SER B 1 55 ? -8.625 -10.641 -13.438 1 97.56 55 SER B CA 1
ATOM 1480 C C . SER B 1 55 ? -8.109 -9.211 -13.289 1 97.56 55 SER B C 1
ATOM 1482 O O . SER B 1 55 ? -7.859 -8.531 -14.281 1 97.56 55 SER B O 1
ATOM 1484 N N . ARG B 1 56 ? -7.945 -8.766 -12.125 1 96.62 56 ARG B N 1
ATOM 1485 C CA . ARG B 1 56 ? -7.414 -7.434 -11.859 1 96.62 56 ARG B CA 1
ATOM 1486 C C . ARG B 1 56 ? -5.961 -7.324 -12.32 1 96.62 56 ARG B C 1
ATOM 1488 O O . ARG B 1 56 ? -5.574 -6.332 -12.938 1 96.62 56 ARG B O 1
ATOM 1495 N N . LEU B 1 57 ? -5.199 -8.289 -12.016 1 97.31 57 LEU B N 1
ATOM 1496 C CA . LEU B 1 57 ? -3.799 -8.281 -12.43 1 97.31 57 LEU B CA 1
ATOM 1497 C C . LEU B 1 57 ? -3.684 -8.297 -13.945 1 97.31 57 LEU B C 1
ATOM 1499 O O . LEU B 1 57 ? -2.82 -7.625 -14.516 1 97.31 57 LEU B O 1
ATOM 1503 N N . TYR B 1 58 ? -4.562 -9.078 -14.555 1 97.31 58 TYR B N 1
ATOM 1504 C CA . TYR B 1 58 ? -4.609 -9.117 -16.016 1 97.31 58 TYR B CA 1
ATOM 1505 C C . TYR B 1 58 ? -4.953 -7.75 -16.594 1 97.31 58 TYR B C 1
ATOM 1507 O O . TYR B 1 58 ? -4.301 -7.281 -17.531 1 97.31 58 TYR B O 1
ATOM 1515 N N . THR B 1 59 ? -5.938 -7.105 -16.047 1 95.88 59 THR B N 1
ATOM 1516 C CA . THR B 1 59 ? -6.359 -5.785 -16.5 1 95.88 59 THR B CA 1
ATOM 1517 C C . THR B 1 59 ? -5.234 -4.77 -16.328 1 95.88 59 THR B C 1
ATOM 1519 O O . THR B 1 59 ? -5.09 -3.855 -17.141 1 95.88 59 THR B O 1
ATOM 1522 N N . ARG B 1 60 ? -4.414 -5 -15.312 1 93.69 60 ARG B N 1
ATOM 1523 C CA . ARG B 1 60 ? -3.316 -4.078 -15.031 1 93.69 60 ARG B CA 1
ATOM 1524 C C . ARG B 1 60 ? -2.078 -4.438 -15.844 1 93.69 60 ARG B C 1
ATOM 1526 O O . ARG B 1 60 ? -1.049 -3.766 -15.742 1 93.69 60 ARG B O 1
ATOM 1533 N N . GLY B 1 61 ? -2.127 -5.492 -16.547 1 95 61 GLY B N 1
ATOM 1534 C CA . GLY B 1 61 ? -1.04 -5.879 -17.422 1 95 61 GLY B CA 1
ATOM 1535 C C . GLY B 1 61 ? 0.083 -6.605 -16.703 1 95 61 GLY B C 1
ATOM 1536 O O . GLY B 1 61 ? 1.204 -6.68 -17.219 1 95 61 GLY B O 1
ATOM 1537 N N . LEU B 1 62 ? -0.211 -7.191 -15.531 1 96.94 62 LEU B N 1
ATOM 1538 C CA . LEU B 1 62 ? 0.832 -7.836 -14.742 1 96.94 62 LEU B CA 1
ATOM 1539 C C . LEU B 1 62 ? 0.836 -9.344 -14.969 1 96.94 62 LEU B C 1
ATOM 1541 O O . LEU B 1 62 ? 1.804 -10.023 -14.617 1 96.94 62 LEU B O 1
ATOM 1545 N N . VAL B 1 63 ? -0.281 -9.828 -15.539 1 97.69 63 VAL B N 1
ATOM 1546 C CA . VAL B 1 63 ? -0.382 -11.242 -15.875 1 97.69 63 VAL B CA 1
ATOM 1547 C C . VAL B 1 63 ? -1.04 -11.406 -17.25 1 97.69 63 VAL B C 1
ATOM 1549 O O . VAL B 1 63 ? -1.836 -10.562 -17.656 1 97.69 63 VAL B O 1
ATOM 1552 N N . ALA B 1 64 ? -0.661 -12.414 -17.922 1 98.06 64 ALA B N 1
ATOM 1553 C CA . ALA B 1 64 ? -1.327 -12.867 -19.141 1 98.06 64 ALA B CA 1
ATOM 1554 C C . ALA B 1 64 ? -2.102 -14.156 -18.891 1 98.06 64 ALA B C 1
ATOM 1556 O O . ALA B 1 64 ? -1.835 -14.875 -17.922 1 98.06 64 ALA B O 1
ATOM 1557 N N . LYS B 1 65 ? -3.094 -14.344 -19.672 1 96.25 65 LYS B N 1
ATOM 1558 C CA . LYS B 1 65 ? -3.85 -15.586 -19.578 1 96.25 65 LYS B CA 1
ATOM 1559 C C . LYS B 1 65 ? -4.062 -16.203 -20.969 1 96.25 65 LYS B C 1
ATOM 1561 O O . LYS B 1 65 ? -4.211 -15.477 -21.953 1 96.25 65 LYS B O 1
ATOM 1566 N N . ARG B 1 66 ? -3.988 -17.453 -21.094 1 94.62 66 ARG B N 1
ATOM 1567 C CA . ARG B 1 66 ? -4.285 -18.203 -22.297 1 94.62 66 ARG B CA 1
ATOM 1568 C C . ARG B 1 66 ? -5.156 -19.422 -22 1 94.62 66 ARG B C 1
ATOM 1570 O O . ARG B 1 66 ? -5.098 -19.969 -20.891 1 94.62 66 ARG B O 1
ATOM 1577 N N . GLN B 1 67 ? -5.992 -19.672 -22.969 1 92.44 67 GLN B N 1
ATOM 1578 C CA . GLN B 1 67 ? -6.832 -20.859 -22.828 1 92.44 67 GLN B CA 1
ATOM 1579 C C . GLN B 1 67 ? -6.047 -22.125 -23.141 1 92.44 67 GLN B C 1
ATOM 1581 O O . GLN B 1 67 ? -5.297 -22.172 -24.125 1 92.44 67 GLN B O 1
ATOM 1586 N N . LYS B 1 68 ? -6.082 -23 -22.234 1 84 68 LYS B N 1
ATOM 1587 C CA . LYS B 1 68 ? -5.445 -24.281 -22.469 1 84 68 LYS B CA 1
ATOM 1588 C C . LYS B 1 68 ? -6.461 -25.422 -22.391 1 84 68 LYS B C 1
ATOM 1590 O O . LYS B 1 68 ? -7.293 -25.453 -21.484 1 84 68 LYS B O 1
ATOM 1595 N N . ALA B 1 69 ? -6.5 -26.172 -23.453 1 79.88 69 ALA B N 1
ATOM 1596 C CA . ALA B 1 69 ? -7.379 -27.344 -23.453 1 79.88 69 ALA B CA 1
ATOM 1597 C C . ALA B 1 69 ? -6.863 -28.406 -22.484 1 79.88 69 ALA B C 1
ATOM 1599 O O . ALA B 1 69 ? -5.695 -28.797 -22.562 1 79.88 69 ALA B O 1
ATOM 1600 N N . MET B 1 70 ? -7.523 -28.484 -21.422 1 69.69 70 MET B N 1
ATOM 1601 C CA . MET B 1 70 ? -7.16 -29.562 -20.484 1 69.69 70 MET B CA 1
ATOM 1602 C C . MET B 1 70 ? -8.328 -30.516 -20.281 1 69.69 70 MET B C 1
ATOM 1604 O O . MET B 1 70 ? -9.422 -30.094 -19.906 1 69.69 70 MET B O 1
ATOM 1608 N N . ASN B 1 71 ? -8 -31.797 -20.203 1 68.25 71 ASN B N 1
ATOM 1609 C CA . ASN B 1 71 ? -8.938 -32.906 -20.016 1 68.25 71 ASN B CA 1
ATOM 1610 C C . ASN B 1 71 ? -10.305 -32.594 -20.609 1 68.25 71 ASN B C 1
ATOM 1612 O O . ASN B 1 71 ? -11.336 -32.75 -19.953 1 68.25 71 ASN B O 1
ATOM 1616 N N . ASN B 1 72 ? -10.289 -32.062 -21.75 1 70.81 72 ASN B N 1
ATOM 1617 C CA . ASN B 1 72 ? -11.516 -31.812 -22.5 1 70.81 72 ASN B CA 1
ATOM 1618 C C . ASN B 1 72 ? -12.227 -30.547 -22 1 70.81 72 ASN B C 1
ATOM 1620 O O . ASN B 1 72 ? -13.422 -30.375 -22.234 1 70.81 72 ASN B O 1
ATOM 1624 N N . ALA B 1 73 ? -11.648 -30.016 -21.141 1 77.19 73 ALA B N 1
ATOM 1625 C CA . ALA B 1 73 ? -12.18 -28.734 -20.703 1 77.19 73 ALA B CA 1
ATOM 1626 C C . ALA B 1 73 ? -11.164 -27.609 -20.938 1 77.19 73 ALA B C 1
ATOM 1628 O O . ALA B 1 73 ? -9.969 -27.859 -21.078 1 77.19 73 ALA B O 1
ATOM 1629 N N . LYS B 1 74 ? -11.734 -26.516 -21.188 1 84.94 74 LYS B N 1
ATOM 1630 C CA . LYS B 1 74 ? -10.898 -25.328 -21.375 1 84.94 74 LYS B CA 1
ATOM 1631 C C . LYS B 1 74 ? -10.625 -24.641 -20.031 1 84.94 74 LYS B C 1
ATOM 1633 O O . LYS B 1 74 ? -11.539 -24.469 -19.219 1 84.94 74 LYS B O 1
ATOM 1638 N N . GLN B 1 75 ? -9.359 -24.562 -19.734 1 89.25 75 GLN B N 1
ATOM 1639 C CA . GLN B 1 75 ? -8.969 -23.828 -18.547 1 89.25 75 GLN B CA 1
ATOM 1640 C C . GLN B 1 75 ? -8.008 -22.703 -18.875 1 89.25 75 GLN B C 1
ATOM 1642 O O . GLN B 1 75 ? -7.316 -22.75 -19.906 1 89.25 75 GLN B O 1
ATOM 1647 N N . TYR B 1 76 ? -8.078 -21.703 -18.031 1 94.44 76 TYR B N 1
ATOM 1648 C CA . TYR B 1 76 ? -7.133 -20.594 -18.219 1 94.44 76 TYR B CA 1
ATOM 1649 C C . TYR B 1 76 ? -5.836 -20.859 -17.469 1 94.44 76 TYR B C 1
ATOM 1651 O O . TYR B 1 76 ? -5.859 -21.344 -16.328 1 94.44 76 TYR B O 1
ATOM 1659 N N . VAL B 1 77 ? -4.766 -20.578 -18.172 1 96.75 77 VAL B N 1
ATOM 1660 C CA . VAL B 1 77 ? -3.439 -20.625 -17.562 1 96.75 77 VAL B CA 1
ATOM 1661 C C . VAL B 1 77 ? -2.855 -19.203 -17.531 1 96.75 77 VAL B C 1
ATOM 1663 O O . VAL B 1 77 ? -2.975 -18.453 -18.5 1 96.75 77 VAL B O 1
ATOM 1666 N N . TYR B 1 78 ? -2.221 -18.891 -16.391 1 98.25 78 TYR B N 1
ATOM 1667 C CA . TYR B 1 78 ? -1.721 -17.531 -16.172 1 98.25 78 TYR B CA 1
ATOM 1668 C C . TYR B 1 78 ? -0.199 -17.531 -16.078 1 98.25 78 TYR B C 1
ATOM 1670 O O . TYR B 1 78 ? 0.405 -18.469 -15.555 1 98.25 78 TYR B O 1
ATOM 1678 N N . LYS B 1 79 ? 0.38 -16.484 -16.547 1 98.25 79 LYS B N 1
ATOM 1679 C CA . LYS B 1 79 ? 1.816 -16.266 -16.422 1 98.25 79 LYS B CA 1
ATOM 1680 C C . LYS B 1 79 ? 2.121 -14.789 -16.172 1 98.25 79 LYS B C 1
ATOM 1682 O O . LYS B 1 79 ? 1.365 -13.914 -16.609 1 98.25 79 LYS B O 1
ATOM 1687 N N . LEU B 1 80 ? 3.248 -14.523 -15.539 1 97.81 80 LEU B N 1
ATOM 1688 C CA . LEU B 1 80 ? 3.635 -13.141 -15.281 1 97.81 80 LEU B CA 1
ATOM 1689 C C . LEU B 1 80 ? 4.051 -12.445 -16.578 1 97.81 80 LEU B C 1
ATOM 1691 O O . LEU B 1 80 ? 4.656 -13.07 -17.453 1 97.81 80 LEU B O 1
ATOM 1695 N N . THR B 1 81 ? 3.746 -11.188 -16.625 1 97.56 81 THR B N 1
ATOM 1696 C CA . THR B 1 81 ? 4.227 -10.352 -17.719 1 97.56 81 THR B CA 1
ATOM 1697 C C . THR B 1 81 ? 5.094 -9.211 -17.188 1 97.56 81 THR B C 1
ATOM 1699 O O . THR B 1 81 ? 5.383 -8.258 -17.906 1 97.56 81 THR B O 1
ATOM 1702 N N . ILE B 1 82 ? 5.52 -9.336 -15.992 1 96.69 82 ILE B N 1
ATOM 1703 C CA . ILE B 1 82 ? 6.348 -8.32 -15.352 1 96.69 82 ILE B CA 1
ATOM 1704 C C . ILE B 1 82 ? 7.773 -8.406 -15.891 1 96.69 82 ILE B C 1
ATOM 1706 O O . ILE B 1 82 ? 8.469 -9.406 -15.672 1 96.69 82 ILE B O 1
ATOM 1710 N N . THR B 1 83 ? 8.227 -7.395 -16.531 1 95.56 83 THR B N 1
ATOM 1711 C CA . THR B 1 83 ? 9.594 -7.309 -17.031 1 95.56 83 THR B CA 1
ATOM 1712 C C . THR B 1 83 ? 10.547 -6.895 -15.914 1 95.56 83 THR B C 1
ATOM 1714 O O . THR B 1 83 ? 10.117 -6.496 -14.828 1 95.56 83 THR B O 1
ATOM 1717 N N . ASP B 1 84 ? 11.805 -6.961 -16.188 1 94.62 84 ASP B N 1
ATOM 1718 C CA . ASP B 1 84 ? 12.797 -6.508 -15.219 1 94.62 84 ASP B CA 1
ATOM 1719 C C . ASP B 1 84 ? 12.617 -5.023 -14.898 1 94.62 84 ASP B C 1
ATOM 1721 O O . ASP B 1 84 ? 12.734 -4.613 -13.742 1 94.62 84 ASP B O 1
ATOM 1725 N N . GLU B 1 85 ? 12.328 -4.289 -15.922 1 93.5 85 GLU B N 1
ATOM 1726 C CA . GLU B 1 85 ? 12.109 -2.855 -15.742 1 93.5 85 GLU B CA 1
ATOM 1727 C C . GLU B 1 85 ? 10.906 -2.596 -14.836 1 93.5 85 GLU B C 1
ATOM 1729 O O . GLU B 1 85 ? 10.961 -1.739 -13.953 1 93.5 85 GLU B O 1
ATOM 1734 N N . MET B 1 86 ? 9.836 -3.336 -15.031 1 92.56 86 MET B N 1
ATOM 1735 C CA . MET B 1 86 ? 8.633 -3.195 -14.219 1 92.56 86 MET B CA 1
ATOM 1736 C C . MET B 1 86 ? 8.906 -3.596 -12.773 1 92.56 86 MET B C 1
ATOM 1738 O O . MET B 1 86 ? 8.391 -2.969 -11.844 1 92.56 86 MET B O 1
ATOM 1742 N N . LYS B 1 87 ? 9.633 -4.664 -12.656 1 95 87 LYS B N 1
ATOM 1743 C CA . LYS B 1 87 ? 10.023 -5.121 -11.328 1 95 87 LYS B CA 1
ATOM 1744 C C . LYS B 1 87 ? 10.758 -4.023 -10.562 1 95 87 LYS B C 1
ATOM 1746 O O . LYS B 1 87 ? 10.438 -3.742 -9.406 1 95 87 LYS B O 1
ATOM 1751 N N . TYR B 1 88 ? 11.703 -3.398 -11.242 1 92.81 88 TYR B N 1
ATOM 1752 C CA . TYR B 1 88 ? 12.453 -2.309 -10.633 1 92.81 88 TYR B CA 1
ATOM 1753 C C . TYR B 1 88 ? 11.531 -1.149 -10.266 1 92.81 88 TYR B C 1
ATOM 1755 O O . TYR B 1 88 ? 11.648 -0.572 -9.188 1 92.81 88 TYR B O 1
ATOM 1763 N N . ASP B 1 89 ? 10.625 -0.901 -11.125 1 90.56 89 ASP B N 1
ATOM 1764 C CA . ASP B 1 89 ? 9.703 0.208 -10.898 1 90.56 89 ASP B CA 1
ATOM 1765 C C . ASP B 1 89 ? 8.789 -0.071 -9.711 1 90.56 89 ASP B C 1
ATOM 1767 O O . ASP B 1 89 ? 8.516 0.823 -8.906 1 90.56 89 ASP B O 1
ATOM 1771 N N . LEU B 1 90 ? 8.281 -1.274 -9.648 1 92.06 90 LEU B N 1
ATOM 1772 C CA . LEU B 1 90 ? 7.414 -1.666 -8.547 1 92.06 90 LEU B CA 1
ATOM 1773 C C . LEU B 1 90 ? 8.133 -1.53 -7.211 1 92.06 90 LEU B C 1
ATOM 1775 O O . LEU B 1 90 ? 7.562 -1.041 -6.238 1 92.06 90 LEU B O 1
ATOM 1779 N N . ILE B 1 91 ? 9.367 -1.959 -7.215 1 93.12 91 ILE B N 1
ATOM 1780 C CA . ILE B 1 91 ? 10.141 -1.914 -5.977 1 93.12 91 ILE B CA 1
ATOM 1781 C C . ILE B 1 91 ? 10.469 -0.464 -5.629 1 93.12 91 ILE B C 1
ATOM 1783 O O . ILE B 1 91 ? 10.328 -0.051 -4.473 1 93.12 91 ILE B O 1
ATOM 1787 N N . ARG B 1 92 ? 10.867 0.317 -6.602 1 91.5 92 ARG B N 1
ATOM 1788 C CA . ARG B 1 92 ? 11.188 1.726 -6.398 1 91.5 92 ARG B CA 1
ATOM 1789 C C . ARG B 1 92 ? 10 2.482 -5.816 1 91.5 92 ARG B C 1
ATOM 1791 O O . ARG B 1 92 ? 10.172 3.363 -4.973 1 91.5 92 ARG B O 1
ATOM 1798 N N . GLN B 1 93 ? 8.875 2.137 -6.246 1 90.12 93 GLN B N 1
ATOM 1799 C CA . GLN B 1 93 ? 7.672 2.814 -5.773 1 90.12 93 GLN B CA 1
ATOM 1800 C C . GLN B 1 93 ? 7.5 2.65 -4.266 1 90.12 93 GLN B C 1
ATOM 1802 O O . GLN B 1 93 ? 7.047 3.57 -3.584 1 90.12 93 GLN B O 1
ATOM 1807 N N . HIS B 1 94 ? 7.789 1.489 -3.746 1 92.12 94 HIS B N 1
ATOM 1808 C CA . HIS B 1 94 ? 7.688 1.265 -2.309 1 92.12 94 HIS B CA 1
ATOM 1809 C C . HIS B 1 94 ? 8.664 2.15 -1.544 1 92.12 94 HIS B C 1
ATOM 1811 O O . HIS B 1 94 ? 8.328 2.684 -0.483 1 92.12 94 HIS B O 1
ATOM 1817 N N . ILE B 1 95 ? 9.836 2.316 -2.121 1 92.56 95 ILE B N 1
ATOM 1818 C CA . ILE B 1 95 ? 10.844 3.174 -1.501 1 92.56 95 ILE B CA 1
ATOM 1819 C C . ILE B 1 95 ? 10.383 4.629 -1.546 1 92.56 95 ILE B C 1
ATOM 1821 O O . ILE B 1 95 ? 10.492 5.352 -0.553 1 92.56 95 ILE B O 1
ATOM 1825 N N . TYR B 1 96 ? 9.758 4.945 -2.646 1 89.19 96 TYR B N 1
ATOM 1826 C CA . TYR B 1 96 ? 9.266 6.305 -2.83 1 89.19 96 TYR B CA 1
ATOM 1827 C C . TYR B 1 96 ? 8.164 6.625 -1.83 1 89.19 96 TYR B C 1
ATOM 1829 O O . TYR B 1 96 ? 8.133 7.715 -1.251 1 89.19 96 TYR B O 1
ATOM 1837 N N . ILE B 1 97 ? 7.328 5.746 -1.648 1 92.25 97 ILE B N 1
ATOM 1838 C CA . ILE B 1 97 ? 6.203 5.957 -0.745 1 92.25 97 ILE B CA 1
ATOM 1839 C C . ILE B 1 97 ? 6.715 6.172 0.677 1 92.25 97 ILE B C 1
ATOM 1841 O O . ILE B 1 97 ? 6.254 7.074 1.381 1 92.25 97 ILE B O 1
ATOM 1845 N N . ILE B 1 98 ? 7.727 5.375 1.098 1 94.12 98 ILE B N 1
ATOM 1846 C CA . ILE B 1 98 ? 8.281 5.512 2.441 1 94.12 98 ILE B CA 1
ATOM 1847 C C . ILE B 1 98 ? 8.984 6.859 2.574 1 94.12 98 ILE B C 1
ATOM 1849 O O . ILE B 1 98 ? 8.859 7.535 3.6 1 94.12 98 ILE B O 1
ATOM 1853 N N . GLY B 1 99 ? 9.703 7.281 1.565 1 92.81 99 GLY B N 1
ATOM 1854 C CA . GLY B 1 99 ? 10.375 8.57 1.573 1 92.81 99 GLY B CA 1
ATOM 1855 C C . GLY B 1 99 ? 9.422 9.742 1.667 1 92.81 99 GLY B C 1
ATOM 1856 O O . GLY B 1 99 ? 9.695 10.719 2.363 1 92.81 99 GLY B O 1
ATOM 1857 N N . ARG B 1 100 ? 8.32 9.641 1.041 1 91.44 100 ARG B N 1
ATOM 1858 C CA . ARG B 1 100 ? 7.332 10.711 1.061 1 91.44 100 ARG B CA 1
ATOM 1859 C C . ARG B 1 100 ? 6.656 10.805 2.424 1 91.44 100 ARG B C 1
ATOM 1861 O O . ARG B 1 100 ? 6.355 11.898 2.898 1 91.44 100 ARG B O 1
ATOM 1868 N N . MET B 1 101 ? 6.473 9.656 2.996 1 94.56 101 MET B N 1
ATOM 1869 C CA . MET B 1 101 ? 5.777 9.641 4.277 1 94.56 101 MET B CA 1
ATOM 1870 C C . MET B 1 101 ? 6.695 10.094 5.406 1 94.56 101 MET B C 1
ATOM 1872 O O . MET B 1 101 ? 6.285 10.859 6.277 1 94.56 101 MET B O 1
ATOM 1876 N N . PHE B 1 102 ? 8.016 9.602 5.359 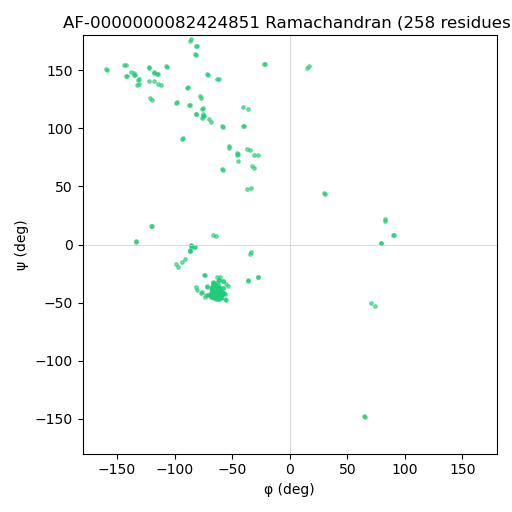1 95.19 102 PHE B N 1
ATOM 1877 C CA . PHE B 1 102 ? 8.797 9.703 6.586 1 95.19 102 PHE B CA 1
ATOM 1878 C C . PHE B 1 102 ? 10.188 10.258 6.297 1 95.19 102 PHE B C 1
ATOM 1880 O O . PHE B 1 102 ? 11.039 10.297 7.184 1 95.19 102 PHE B O 1
ATOM 1887 N N . GLY B 1 103 ? 10.461 10.625 5.043 1 91.5 103 GLY B N 1
ATOM 1888 C CA . GLY B 1 103 ? 11.727 11.25 4.688 1 91.5 103 GLY B CA 1
ATOM 1889 C C . GLY B 1 103 ? 12.914 10.336 4.887 1 91.5 103 GLY B C 1
ATOM 1890 O O . GLY B 1 103 ? 12.812 9.125 4.688 1 91.5 103 GLY B O 1
ATOM 1891 N N . SER B 1 104 ? 14.031 10.945 5.23 1 91 104 SER B N 1
ATOM 1892 C CA . SER B 1 104 ? 15.281 10.203 5.398 1 91 104 SER B CA 1
ATOM 1893 C C . SER B 1 104 ? 15.203 9.25 6.59 1 91 104 SER B C 1
ATOM 1895 O O . SER B 1 104 ? 15.805 8.18 6.574 1 91 104 SER B O 1
ATOM 1897 N N . GLU B 1 105 ? 14.5 9.664 7.523 1 91.94 105 GLU B N 1
ATOM 1898 C CA . GLU B 1 105 ? 14.344 8.797 8.688 1 91.94 105 GLU B CA 1
ATOM 1899 C C . GLU B 1 105 ? 13.656 7.488 8.32 1 91.94 105 GLU B C 1
ATO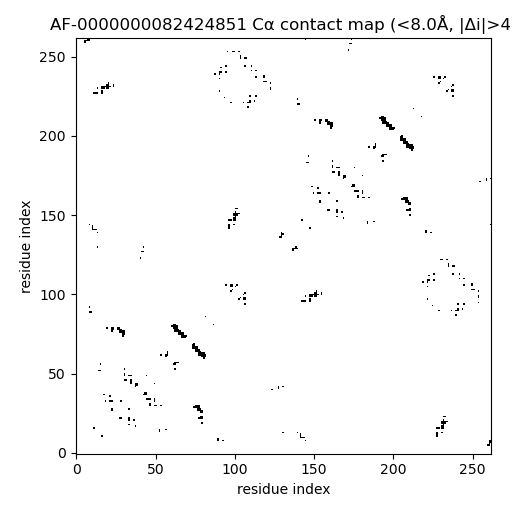M 1901 O O . GLU B 1 105 ? 14.07 6.414 8.75 1 91.94 105 GLU B O 1
ATOM 1906 N N . GLY B 1 106 ? 12.586 7.617 7.57 1 94.38 106 GLY B N 1
ATOM 1907 C CA . GLY B 1 106 ? 11.891 6.426 7.113 1 94.38 106 GLY B CA 1
ATOM 1908 C C . GLY B 1 106 ? 12.758 5.508 6.273 1 94.38 106 GLY B C 1
ATOM 1909 O O . GLY B 1 106 ? 12.727 4.289 6.441 1 94.38 106 GLY B O 1
ATOM 1910 N N . LEU B 1 107 ? 13.523 6.07 5.375 1 93.75 107 LEU B N 1
ATOM 1911 C CA . LEU B 1 107 ? 14.391 5.289 4.504 1 93.75 107 LEU B CA 1
ATOM 1912 C C . LEU B 1 107 ? 15.492 4.609 5.309 1 93.75 107 LEU B C 1
ATOM 1914 O O . LEU B 1 107 ? 15.898 3.486 4.992 1 93.75 107 LEU B O 1
ATOM 1918 N N . ASN B 1 108 ? 15.977 5.266 6.371 1 92.31 108 ASN B N 1
ATOM 1919 C CA . ASN B 1 108 ? 16.969 4.656 7.254 1 92.31 108 ASN B CA 1
ATOM 1920 C C . ASN B 1 108 ? 16.391 3.465 8.008 1 92.31 108 ASN B C 1
ATOM 1922 O O . ASN B 1 108 ? 17.062 2.447 8.18 1 92.31 108 ASN B O 1
ATOM 1926 N N . ILE B 1 109 ? 15.172 3.666 8.445 1 93.38 109 ILE B N 1
ATOM 1927 C CA . ILE B 1 109 ? 14.5 2.564 9.125 1 93.38 109 ILE B CA 1
ATOM 1928 C C . ILE B 1 109 ? 14.312 1.396 8.164 1 93.38 109 ILE B C 1
ATOM 1930 O O . ILE B 1 109 ? 14.547 0.24 8.523 1 93.38 109 ILE B O 1
ATOM 1934 N N . MET B 1 110 ? 13.922 1.687 6.926 1 93.81 110 MET B N 1
ATOM 1935 C CA . MET B 1 110 ? 13.742 0.645 5.918 1 93.81 110 MET B CA 1
ATOM 1936 C C . MET B 1 110 ? 15.047 -0.105 5.668 1 93.81 110 MET B C 1
ATOM 1938 O O . MET B 1 110 ? 15.062 -1.336 5.605 1 93.81 110 MET B O 1
ATOM 1942 N N . ALA B 1 111 ? 16.109 0.619 5.555 1 91.56 111 ALA B N 1
ATOM 1943 C CA . ALA B 1 111 ? 17.422 0.014 5.332 1 91.56 111 ALA B CA 1
ATOM 1944 C C . ALA B 1 111 ? 17.797 -0.909 6.484 1 91.56 111 ALA B C 1
ATOM 1946 O O . ALA B 1 111 ? 18.312 -2.01 6.266 1 91.56 111 ALA B O 1
ATOM 1947 N N . LYS B 1 112 ? 17.516 -0.493 7.648 1 91.25 112 LYS B N 1
ATOM 1948 C CA . LYS B 1 112 ? 17.844 -1.292 8.828 1 91.25 112 LYS B CA 1
ATOM 1949 C C . LYS B 1 112 ? 17 -2.564 8.875 1 91.25 112 LYS B C 1
ATOM 1951 O O . LYS B 1 112 ? 17.516 -3.643 9.18 1 91.25 112 LYS B O 1
ATOM 1956 N N . LEU B 1 113 ? 15.766 -2.332 8.609 1 90.94 113 LEU B N 1
ATOM 1957 C CA . LEU B 1 113 ? 14.867 -3.482 8.625 1 90.94 113 LEU B CA 1
ATOM 1958 C C . LEU B 1 113 ? 15.25 -4.484 7.539 1 90.94 113 LEU B C 1
ATOM 1960 O O . LEU B 1 113 ? 15.117 -5.695 7.73 1 90.94 113 LEU B O 1
ATOM 1964 N N . LEU B 1 114 ? 15.617 -3.969 6.418 1 89.75 114 LEU B N 1
ATOM 1965 C CA . LEU B 1 114 ? 16.016 -4.824 5.309 1 89.75 114 LEU B CA 1
ATOM 1966 C C . LEU B 1 114 ? 17.266 -5.633 5.672 1 89.75 114 LEU B C 1
ATOM 1968 O O . LEU B 1 114 ? 17.406 -6.781 5.246 1 89.75 114 LEU B O 1
ATOM 1972 N N . LEU B 1 115 ? 18.172 -5 6.414 1 82.25 115 LEU B N 1
ATOM 1973 C CA . LEU B 1 115 ? 19.375 -5.676 6.863 1 82.25 115 LEU B CA 1
ATOM 1974 C C . LEU B 1 115 ? 19.047 -6.781 7.863 1 82.25 115 LEU B C 1
ATOM 1976 O O . LEU B 1 115 ? 19.688 -7.828 7.879 1 82.25 115 LEU B O 1
ATOM 1980 N N . ASP B 1 116 ? 18.016 -6.484 8.68 1 75.81 116 ASP B N 1
ATOM 1981 C CA . ASP B 1 116 ? 17.594 -7.484 9.648 1 75.81 116 ASP B CA 1
ATOM 1982 C C . ASP B 1 116 ? 16.844 -8.633 8.969 1 75.81 116 ASP B C 1
ATOM 1984 O O . ASP B 1 116 ? 16.891 -9.773 9.445 1 75.81 116 ASP B O 1
ATOM 1988 N N . TYR B 1 117 ? 15.969 -8.297 8.102 1 64.19 117 TYR B N 1
ATOM 1989 C CA . TYR B 1 117 ? 15.203 -9.305 7.383 1 64.19 117 TYR B CA 1
ATOM 1990 C C . TYR B 1 117 ? 16.109 -10.164 6.504 1 64.19 117 TYR B C 1
ATOM 1992 O O . TYR B 1 117 ? 15.797 -11.328 6.227 1 64.19 117 TYR B O 1
ATOM 2000 N N . GLY B 1 118 ? 17.359 -9.961 6.668 1 52.81 118 GLY B N 1
ATOM 2001 C CA . GLY B 1 118 ? 18.359 -10.75 5.969 1 52.81 118 GLY B CA 1
ATOM 2002 C C . GLY B 1 118 ? 17.797 -11.539 4.809 1 52.81 118 GLY B C 1
ATOM 2003 O O . GLY B 1 118 ? 16.578 -11.656 4.664 1 52.81 118 GLY B O 1
ATOM 2004 N N . PRO B 1 119 ? 18.594 -11.859 3.74 1 46.28 119 PRO B N 1
ATOM 2005 C CA . PRO B 1 119 ? 18.219 -12.758 2.648 1 46.28 119 PRO B CA 1
ATOM 2006 C C . PRO B 1 119 ? 17.359 -13.93 3.119 1 46.28 119 PRO B C 1
ATOM 2008 O O . PRO B 1 119 ? 16.766 -14.633 2.299 1 46.28 119 PRO B O 1
ATOM 2011 N N . THR B 1 120 ? 17.562 -14.344 4.34 1 42.69 120 THR B N 1
ATOM 2012 C CA . THR B 1 120 ? 17.125 -15.656 4.797 1 42.69 120 THR B CA 1
ATOM 2013 C C . THR B 1 120 ? 15.672 -15.594 5.289 1 42.69 120 THR B C 1
ATOM 2015 O O . THR B 1 120 ? 15.203 -16.516 5.961 1 42.69 120 THR B O 1
ATOM 2018 N N . TYR B 1 121 ? 15.141 -14.5 5.332 1 43.75 121 TYR B N 1
ATOM 2019 C CA . TYR B 1 121 ? 13.828 -14.523 5.961 1 43.75 121 TYR B CA 1
ATOM 2020 C C . TYR B 1 121 ? 12.875 -15.461 5.223 1 43.75 121 TYR B C 1
ATOM 2022 O O . TYR B 1 121 ? 12.773 -15.398 3.994 1 43.75 121 TYR B O 1
ATOM 2030 N N . ASN B 1 122 ? 12.742 -16.547 5.828 1 44.12 122 ASN B N 1
ATOM 2031 C CA . ASN B 1 122 ? 11.672 -17.453 5.414 1 44.12 122 ASN B CA 1
ATOM 2032 C C . ASN B 1 122 ? 10.32 -16.734 5.375 1 44.12 122 ASN B C 1
ATOM 2034 O O . ASN B 1 122 ? 9.836 -16.266 6.406 1 44.12 122 ASN B O 1
ATOM 2038 N N . TYR B 1 123 ? 10.086 -16.094 4.34 1 44.94 123 TYR B N 1
ATOM 2039 C CA . TYR B 1 123 ? 8.797 -15.461 4.074 1 44.94 123 TYR B CA 1
ATOM 2040 C C . TYR B 1 123 ? 7.668 -16.188 4.789 1 44.94 123 TYR B C 1
ATOM 2042 O O . TYR B 1 123 ? 6.605 -15.617 5.039 1 44.94 123 TYR B O 1
ATOM 2050 N N . ASP B 1 124 ? 7.867 -17.422 4.992 1 45.06 124 ASP B N 1
ATOM 2051 C CA . ASP B 1 124 ? 6.863 -18.25 5.66 1 45.06 124 ASP B CA 1
ATOM 2052 C C . ASP B 1 124 ? 6.586 -17.734 7.07 1 45.06 124 ASP B C 1
ATOM 2054 O O . ASP B 1 124 ? 5.617 -18.156 7.707 1 45.06 124 ASP B O 1
ATOM 2058 N N . ASP B 1 125 ? 7.527 -17.156 7.578 1 43.81 125 ASP B N 1
ATOM 2059 C CA . ASP B 1 125 ? 7.375 -16.797 8.984 1 43.81 125 ASP B CA 1
ATOM 2060 C C . ASP B 1 125 ? 6.426 -15.617 9.156 1 43.81 125 ASP B C 1
ATOM 2062 O O . ASP B 1 125 ? 6.18 -15.172 10.273 1 43.81 125 ASP B O 1
ATOM 2066 N N . LEU B 1 126 ? 6.316 -14.828 8.211 1 43.44 126 LEU B N 1
ATOM 2067 C CA . LEU B 1 126 ? 5.352 -13.766 8.477 1 43.44 126 LEU B CA 1
ATOM 2068 C C . LEU B 1 126 ? 3.973 -14.352 8.773 1 43.44 126 LEU B C 1
ATOM 2070 O O . LEU B 1 126 ? 3.387 -15.039 7.934 1 43.44 126 LEU B O 1
ATOM 2074 N N . GLY B 1 127 ? 3.914 -15.039 9.82 1 38.5 127 GLY B N 1
ATOM 2075 C CA . GLY B 1 127 ? 2.66 -15.586 10.312 1 38.5 127 GLY B CA 1
ATOM 2076 C C . GLY B 1 127 ? 1.44 -14.852 9.789 1 38.5 127 GLY B C 1
ATOM 2077 O O . GLY B 1 127 ? 1.564 -13.789 9.18 1 38.5 127 GLY B O 1
ATOM 2078 N N . ASP B 1 128 ? 0.25 -15.602 9.766 1 40.75 128 ASP B N 1
ATOM 2079 C CA . ASP B 1 128 ? -1.139 -15.25 9.492 1 40.75 128 ASP B CA 1
ATOM 2080 C C . ASP B 1 128 ? -1.452 -13.836 9.984 1 40.75 128 ASP B C 1
ATOM 2082 O O . ASP B 1 128 ? -2.594 -13.383 9.891 1 40.75 128 ASP B O 1
ATOM 2086 N N . GLU B 1 129 ? -0.549 -13.375 10.586 1 37.91 129 GLU B N 1
ATOM 2087 C CA . GLU B 1 129 ? -1.072 -12.227 11.32 1 37.91 129 GLU B CA 1
ATOM 2088 C C . GLU B 1 129 ? -1.502 -11.109 10.375 1 37.91 129 GLU B C 1
ATOM 2090 O O . GLU B 1 129 ? -2.248 -10.211 10.773 1 37.91 129 GLU B O 1
ATOM 2095 N N . TYR B 1 130 ? -0.676 -10.828 9.422 1 38.56 130 TYR B N 1
ATOM 2096 C CA . TYR B 1 130 ? -1.097 -9.719 8.57 1 38.56 130 TYR B CA 1
ATOM 2097 C C . TYR B 1 130 ? -2.068 -10.195 7.492 1 38.56 130 TYR B C 1
ATOM 2099 O O . TYR B 1 130 ? -2.275 -9.516 6.488 1 38.56 130 TYR B O 1
ATOM 2107 N N . MET B 1 131 ? -2.383 -11.43 7.402 1 32.88 131 MET B N 1
ATOM 2108 C CA . MET B 1 131 ? -3.504 -11.852 6.57 1 32.88 131 MET B CA 1
ATOM 2109 C C . MET B 1 131 ? -4.828 -11.648 7.297 1 32.88 131 MET B C 1
ATOM 2111 O O . MET B 1 131 ? -4.906 -11.805 8.516 1 32.88 131 MET B O 1
#

Nearest PDB structures (foldseek):
  5zhv-assembly1_B  TM=6.708E-01  e=1.239E-04  Mycobacterium tuberculosis H37Rv
  4ejo-assembly1_A-2  TM=6.232E-01  e=4.848E-04  Eggerthella lenta DSM 2243
  5dym-assembly1_A-2  TM=7.140E-01  e=5.518E-03  Clostridioides difficile R20291
  4lmy-assembly1_B  TM=7.105E-01  e=6.996E-03  Streptococcus pyogenes NS88.2
  4i7h-assembly1_A  TM=7.021E-01  e=1.343E-02  Streptococcus pyogenes MGAS315

InterPro domains:
  IPR005650 BlaI transcriptional regulatory family [PF03965] (12-76)
  IPR036388 Winged helix-like DNA-binding domain superfamily [G3DSA:1.10.10.10] (7-79)
  IPR036390 Winged helix DNA-binding domain superfamily [SSF46785] (11-103)

Foldseek 3Di:
DPCVVVLPLDDADPLNVLLLVVLVVVQKDFLVRSQVVCVVLVNHDDSVVSVVSQVVCVVSVQKDWDWDQDPNDTTIMIGGPQDPVNVVVNVVSVLVVQCVVPNPVSNVVVVVVDVVCPPPNPPSPPPPPVD/DPCVVVLPQDDADDLNVLLLVVLVVVQKDFLVRSQVVCVVLVNHDDSVVSVVSQVVCVVSVQKDWDWDQDPNDTTIMIGGPQDPVNVVVNVVSVLVVQCVVPNPVSNVVVVVVDVVCPVPNPPSPPPPPVD

pLDDT: mean 83.19, std 20.84, range [22.94, 98.25]

Solvent-accessible surface area (backbone atoms only — not comparable to full-atom values): 14738 Å² total; per-residue (Å²): 128,77,73,74,64,61,61,62,72,76,82,78,50,68,66,57,19,43,50,44,21,48,30,65,75,56,51,53,41,34,71,64,56,52,49,49,55,34,43,74,71,66,47,82,67,56,67,67,55,52,52,52,51,51,53,51,35,35,75,71,54,44,31,46,74,43,84,38,85,42,96,89,34,80,39,58,36,32,29,68,55,66,46,72,70,51,50,51,49,57,49,50,48,52,54,48,41,39,34,40,34,46,37,55,63,36,47,50,50,45,53,51,49,54,61,69,46,39,80,70,55,58,71,75,63,66,53,68,59,64,102,128,74,71,72,65,59,61,62,73,75,83,75,50,67,68,56,19,44,51,43,22,48,28,63,74,58,50,51,42,33,68,64,56,52,47,50,54,34,43,75,71,67,47,83,67,56,67,67,55,52,53,52,51,51,52,49,36,36,75,71,55,45,30,46,74,43,82,38,84,43,98,91,33,79,40,59,36,32,30,68,55,66,44,71,68,51,50,50,48,58,48,49,49,52,55,48,40,40,34,43,34,46,36,52,62,35,47,51,50,45,52,51,48,54,61,68,46,39,82,70,55,58,72,76,63,66,53,71,58,62,103

Organism: NCBI:txid62609